Protein AF-A0A087UF02-F1 (afdb_monomer)

pLDDT: mean 88.12, std 15.0, range [33.94, 98.56]

Radius of gyration: 20.17 Å; Cα contacts (8 Å, |Δi|>4): 400; chains: 1; bounding box: 59×46×6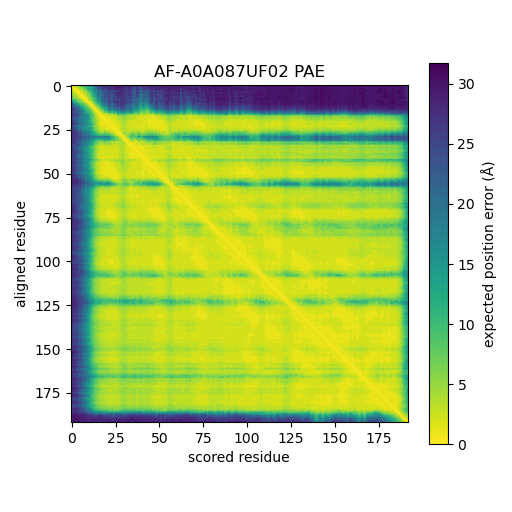8 Å

Mean predicted aligned error: 7.07 Å

Organism: Stegodyphus mimosarum (NCBI:txid407821)

Nearest PDB structures (foldseek):
  6brq-assembly2_D  TM=5.872E-01  e=3.832E-02  Oryza sativa Japonica Group
  6brq-assembly1_B  TM=5.860E-01  e=6.091E-02  Oryza sativa Japonica Group
  4z8g-assembly1_A  TM=4.517E-01  e=4.183E+00  Homo sapiens
  2p2q-assembly1_A  TM=4.068E-01  e=2.483E+00  Salmonella enterica subsp. enterica serovar Typhimurium
  5jrh-assembly1_A  TM=4.000E-01  e=2.788E+00  Salmonella enterica subsp. enterica serovar Typhimurium str. LT2

Solvent-accessible surface area (backbone atoms only — not comparable to full-atom values): 10109 Å² total; per-residue (Å²): 137,79,89,81,84,82,84,74,92,76,74,84,75,78,68,78,41,38,44,84,36,37,71,46,76,47,74,40,85,51,91,85,64,38,55,66,57,52,43,59,50,38,63,41,12,44,49,18,29,32,42,34,46,35,37,69,44,88,49,51,53,70,56,63,57,67,48,47,40,76,52,26,26,34,44,33,43,26,45,25,53,45,25,65,37,81,61,29,24,58,45,32,42,73,39,20,81,42,27,29,34,40,33,42,29,47,27,45,51,81,32,49,49,48,25,57,47,14,41,56,51,89,98,54,75,24,59,32,28,34,39,34,42,23,44,16,68,48,44,60,68,54,53,44,51,49,66,76,56,21,85,55,45,36,34,42,30,28,34,68,24,71,59,44,59,82,94,61,43,40,76,32,64,39,59,69,42,48,50,52,51,45,50,52,54,54,63,67,61,72,81,120

Foldseek 3Di:
DDDDDDDDPPDPPLDVACQCDQEDADECPDQPDELVNVCSRQVNPLNHQYDHYHDEYPYELVSLLNGNPQQHAYEHYELYANQQDPCLLVNLLSNLAHYAEYEHANYDHDNPLSNLCSNVPPPDAGNHAEYEHAQEQHALVSLLCCLVRHPNHFKYAQANHPRDDPVLHGIAGGNVSSVVSNVVSVVVVPPD

InterPro domains:
  IPR032675 Leucine-rich repeat domain superfamily [G3DSA:3.80.10.10] (11-190)

Secondary structure (DSSP, 8-state):
------------------TT--EEEEEE-STT--HHHHHHHHTT-TT--EEEEEES----HHHHHT---TT--EEEEES--GGGSTTHHHHHHHTTTT--EEE-TT--SSTHHHHHHTTS-TT------EEE-TTS---HHHHHHHHHH-TT--EEE-TT-TTS-GGG-SEEEHHHHHHHHHHHHHHTTS--

Sequence (192 aa):
MGPRVKIQVKKTISLPGFPELEVFSFRIEMEEFGDEQLRKILFNSTKLQYLELTGRSNLNVKTLIQLPANLLENFILTKSNICASQHVYELFTKWHHSLKFVDVSGMKGEFINEAILGLLPPGSKSPVRGINLSGTQVTALTVKKLIELCDDLQMLRLDSCRKLQRGLKQAFIGKSELQYLLKKISDDCVDY

Structure (mmCIF, N/CA/C/O backbone):
data_AF-A0A087UF02-F1
#
_entry.id   AF-A0A087UF02-F1
#
loop_
_atom_site.group_PDB
_atom_site.id
_atom_site.type_symbol
_atom_site.label_atom_id
_atom_site.label_alt_id
_atom_site.label_comp_id
_atom_site.label_asym_id
_atom_site.label_e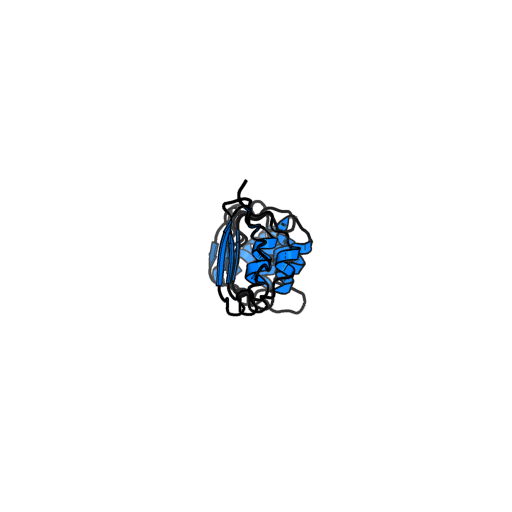ntity_id
_atom_site.label_seq_id
_atom_site.pdbx_PDB_ins_code
_atom_site.Cartn_x
_atom_site.Cartn_y
_atom_site.Cartn_z
_atom_site.occupancy
_atom_site.B_iso_or_equiv
_atom_site.auth_seq_id
_atom_site.auth_comp_id
_atom_site.auth_asym_id
_atom_site.auth_atom_id
_atom_site.pdbx_PDB_model_num
ATOM 1 N N . MET A 1 1 ? 41.689 -31.038 -39.268 1.00 44.03 1 MET A N 1
ATOM 2 C CA . MET A 1 1 ? 41.001 -29.929 -38.568 1.00 44.03 1 MET A CA 1
ATOM 3 C C . MET A 1 1 ? 39.734 -29.603 -39.345 1.00 44.03 1 MET A C 1
ATOM 5 O O . MET A 1 1 ? 39.846 -29.124 -40.462 1.00 44.03 1 MET A O 1
ATOM 9 N N . GLY A 1 2 ? 38.556 -29.960 -38.825 1.00 46.34 2 GLY A N 1
ATOM 10 C CA . GLY A 1 2 ? 37.276 -29.690 -39.497 1.00 46.34 2 GLY A CA 1
ATOM 11 C C . GLY A 1 2 ? 36.808 -28.240 -39.299 1.00 46.34 2 GLY A C 1
ATOM 12 O O . GLY A 1 2 ? 37.226 -27.603 -38.325 1.00 46.34 2 GLY A O 1
ATOM 13 N N . PRO A 1 3 ? 35.962 -27.697 -40.193 1.00 44.69 3 PRO A N 1
ATOM 14 C CA . PRO A 1 3 ? 35.486 -26.324 -40.083 1.00 44.69 3 PRO A CA 1
ATOM 15 C C . PRO A 1 3 ? 34.600 -26.156 -38.841 1.00 44.69 3 PRO A C 1
ATOM 17 O O . PRO A 1 3 ? 33.647 -26.901 -38.623 1.00 44.69 3 PRO A O 1
ATOM 20 N N . ARG A 1 4 ? 34.918 -25.155 -38.013 1.00 42.97 4 ARG A N 1
ATOM 21 C CA . ARG A 1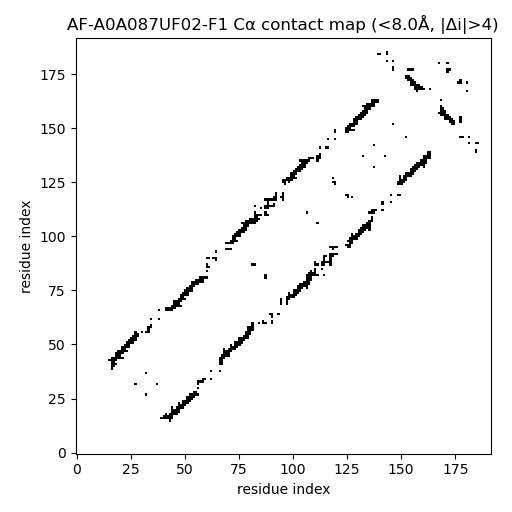 4 ? 34.081 -24.738 -36.882 1.00 42.97 4 ARG A CA 1
ATOM 22 C C . ARG A 1 4 ? 33.021 -23.762 -37.383 1.00 42.97 4 ARG A C 1
ATOM 24 O O . ARG A 1 4 ? 33.342 -22.626 -37.723 1.00 42.97 4 ARG A O 1
ATOM 31 N N . VAL A 1 5 ? 31.761 -24.188 -37.384 1.00 46.56 5 VAL A N 1
ATOM 32 C CA . VAL A 1 5 ? 30.618 -23.295 -37.608 1.00 46.56 5 VAL A CA 1
ATOM 33 C C . VAL A 1 5 ? 30.380 -22.498 -36.326 1.00 46.56 5 VAL A C 1
ATOM 35 O O . VAL A 1 5 ? 29.993 -23.050 -35.299 1.00 46.56 5 VAL A O 1
ATOM 38 N N . LYS A 1 6 ? 30.637 -21.188 -36.368 1.00 47.19 6 LYS A N 1
ATOM 39 C CA . LYS A 1 6 ? 30.220 -20.264 -35.308 1.00 47.19 6 LYS A CA 1
ATOM 40 C C . LYS A 1 6 ? 28.764 -19.881 -35.552 1.00 47.19 6 LYS A C 1
ATOM 42 O O . LYS A 1 6 ? 28.481 -19.040 -36.400 1.00 47.19 6 LYS A O 1
ATOM 47 N N . ILE A 1 7 ? 27.849 -20.490 -34.805 1.00 52.50 7 ILE A N 1
ATOM 48 C CA . ILE A 1 7 ? 26.461 -20.031 -34.747 1.00 52.50 7 ILE A CA 1
ATOM 49 C C . ILE A 1 7 ? 26.440 -18.795 -33.849 1.00 52.50 7 ILE A C 1
ATOM 51 O O . ILE A 1 7 ? 26.622 -18.885 -32.637 1.00 52.50 7 ILE A O 1
ATOM 55 N N . GLN A 1 8 ? 26.267 -17.625 -34.455 1.00 49.53 8 GLN A N 1
ATOM 56 C CA . GLN A 1 8 ? 26.040 -16.382 -33.732 1.00 49.53 8 GLN A CA 1
ATOM 57 C C . GLN A 1 8 ? 24.525 -16.200 -33.615 1.00 49.53 8 GLN A C 1
ATOM 59 O O . GLN A 1 8 ? 23.862 -15.899 -34.607 1.00 49.53 8 GLN A O 1
ATOM 64 N N . VAL A 1 9 ? 23.967 -16.412 -32.421 1.00 53.91 9 VAL A N 1
ATOM 65 C CA . VAL A 1 9 ? 22.555 -16.111 -32.147 1.00 53.91 9 VAL A CA 1
ATOM 66 C C . VAL A 1 9 ? 22.386 -14.592 -32.231 1.00 53.91 9 VAL A C 1
ATOM 68 O O . VAL A 1 9 ? 22.703 -13.860 -31.297 1.00 53.91 9 VAL A O 1
ATOM 71 N N . LYS A 1 10 ? 21.957 -14.097 -33.395 1.00 48.84 10 LYS A N 1
ATOM 72 C CA . LYS A 1 10 ? 21.537 -12.706 -33.587 1.00 48.84 10 LYS A CA 1
ATOM 73 C C . LYS A 1 10 ? 20.028 -12.611 -33.362 1.00 48.84 10 LYS A C 1
ATOM 75 O O . LYS A 1 10 ? 19.284 -13.427 -33.892 1.00 48.84 10 LYS A O 1
ATOM 80 N N . LYS A 1 11 ? 19.632 -11.551 -32.646 1.00 45.19 11 LYS A N 1
ATOM 81 C CA . LYS A 1 11 ? 18.293 -11.174 -32.152 1.00 45.19 11 LYS A CA 1
ATOM 82 C C . LYS A 1 11 ? 17.834 -11.901 -30.887 1.00 45.19 11 LYS A C 1
ATOM 84 O O . LYS A 1 11 ? 17.167 -12.928 -30.935 1.00 45.19 11 LYS A O 1
ATOM 89 N N . THR A 1 12 ? 18.038 -11.232 -29.752 1.00 49.59 12 THR A N 1
ATOM 90 C CA . THR A 1 12 ? 17.021 -11.205 -28.698 1.00 49.59 12 THR A CA 1
ATOM 91 C C . THR A 1 12 ? 15.738 -10.711 -29.358 1.00 49.59 12 THR A C 1
ATOM 93 O O . THR A 1 12 ? 15.626 -9.537 -29.709 1.00 49.59 12 THR A O 1
ATOM 96 N N . ILE A 1 13 ? 14.809 -11.619 -29.636 1.00 48.38 13 ILE A N 1
ATOM 97 C CA . ILE A 1 13 ? 13.448 -11.250 -30.007 1.00 48.38 13 ILE A CA 1
ATOM 98 C C . ILE A 1 13 ? 12.937 -10.450 -28.810 1.00 48.38 13 ILE A C 1
ATOM 100 O O . ILE A 1 13 ? 12.777 -11.006 -27.725 1.00 48.38 13 ILE A O 1
ATOM 104 N N . SER A 1 14 ? 12.770 -9.135 -28.969 1.00 55.38 14 SER A N 1
ATOM 105 C CA . SER A 1 14 ? 12.015 -8.346 -28.005 1.00 55.38 14 SER A CA 1
ATOM 106 C C . SER A 1 14 ? 10.584 -8.863 -28.080 1.00 55.38 14 SER A C 1
ATOM 108 O O . SER A 1 14 ? 9.809 -8.461 -28.949 1.00 55.38 14 SER A O 1
ATOM 110 N N . LEU A 1 15 ? 10.262 -9.843 -27.238 1.00 61.19 15 LEU A N 1
ATOM 111 C CA . LEU A 1 15 ? 8.882 -10.236 -27.029 1.00 61.19 15 LEU A CA 1
ATOM 112 C C . LEU A 1 15 ? 8.122 -8.956 -26.644 1.00 61.19 15 LEU A C 1
ATOM 114 O O . LEU A 1 15 ? 8.653 -8.170 -25.855 1.00 61.19 15 LEU A O 1
ATOM 118 N N . PRO A 1 16 ? 6.926 -8.703 -27.195 1.00 67.38 16 PRO A N 1
ATOM 119 C CA . PRO A 1 16 ? 6.170 -7.464 -26.979 1.00 67.38 16 PRO A CA 1
ATOM 120 C C . PRO A 1 16 ? 5.668 -7.276 -25.530 1.00 67.38 16 PRO A C 1
ATOM 122 O O . PRO A 1 16 ? 4.782 -6.459 -25.289 1.00 67.38 16 PRO A O 1
ATOM 125 N N . GLY A 1 17 ? 6.219 -8.013 -24.560 1.00 77.31 17 GLY A N 1
ATOM 126 C CA . GLY A 1 17 ? 5.668 -8.185 -23.222 1.00 77.31 17 GLY A CA 1
ATOM 127 C C . GLY A 1 17 ? 4.332 -8.929 -23.257 1.00 77.31 17 GLY A C 1
ATOM 128 O O . GLY A 1 17 ? 3.992 -9.583 -24.246 1.00 77.31 17 GLY A O 1
ATOM 129 N N . PHE A 1 18 ? 3.566 -8.798 -22.176 1.00 89.69 18 PHE A N 1
ATOM 130 C CA . PHE A 1 18 ? 2.212 -9.341 -22.062 1.00 89.69 18 PHE A CA 1
ATOM 131 C C . PHE A 1 18 ? 1.202 -8.188 -21.912 1.00 89.69 18 PHE A C 1
ATOM 133 O O . PHE A 1 18 ? 0.884 -7.806 -20.783 1.00 89.69 18 PHE A O 1
ATOM 140 N N . PRO A 1 19 ? 0.723 -7.580 -23.018 1.00 91.69 19 PRO A N 1
ATOM 141 C CA . PRO A 1 19 ? -0.147 -6.401 -22.957 1.00 91.69 19 PRO A CA 1
ATOM 142 C C . PRO A 1 19 ? -1.531 -6.680 -22.366 1.00 91.69 19 PRO A C 1
ATOM 144 O O . PRO A 1 19 ? -2.099 -5.839 -21.674 1.00 91.69 19 PRO A O 1
ATOM 147 N N . GLU A 1 20 ? -2.026 -7.896 -22.576 1.00 94.44 20 GLU A N 1
ATOM 148 C CA . GLU A 1 20 ? -3.318 -8.374 -22.079 1.00 94.44 20 GLU A CA 1
ATOM 149 C C . GLU A 1 20 ? -3.232 -8.977 -20.666 1.00 94.44 20 GLU A C 1
ATOM 151 O O . GLU A 1 20 ? -4.186 -9.580 -20.187 1.00 94.44 20 GLU A O 1
ATOM 156 N N . LEU A 1 21 ? -2.078 -8.871 -19.997 1.00 96.44 21 LEU A N 1
ATOM 157 C CA . LEU A 1 21 ? -1.883 -9.456 -18.674 1.00 96.44 21 LEU A CA 1
ATOM 158 C C . LEU A 1 21 ? -2.670 -8.681 -17.617 1.00 96.44 21 LEU A C 1
ATOM 160 O O . LEU A 1 21 ? -2.354 -7.528 -17.333 1.00 96.44 21 LEU A O 1
ATOM 164 N N . GLU A 1 22 ? -3.643 -9.343 -16.999 1.00 97.81 22 GLU A N 1
ATOM 165 C CA . GLU A 1 22 ? -4.451 -8.776 -15.913 1.00 97.81 22 GLU A CA 1
ATOM 166 C C . GLU A 1 22 ? -3.926 -9.156 -14.525 1.00 97.81 22 GLU A C 1
ATOM 168 O O . GLU A 1 22 ? -4.063 -8.388 -13.573 1.00 97.81 22 GLU A O 1
ATOM 173 N N . VAL A 1 23 ? -3.279 -10.318 -14.411 1.00 97.81 23 VAL A N 1
ATOM 174 C CA . VAL A 1 23 ? -2.805 -10.871 -13.141 1.00 97.81 23 VAL A CA 1
ATOM 175 C C . VAL A 1 23 ? -1.346 -11.276 -13.266 1.00 97.81 23 VAL A C 1
ATOM 177 O O . VAL A 1 23 ? -0.990 -12.113 -14.092 1.00 97.81 23 VAL A O 1
ATOM 180 N N . PHE A 1 24 ? -0.505 -10.718 -12.403 1.00 96.38 24 PHE A N 1
ATOM 181 C CA . PHE A 1 24 ? 0.865 -11.165 -12.204 1.00 96.38 24 PHE A CA 1
ATOM 182 C C . PHE A 1 24 ? 1.077 -11.483 -10.729 1.00 96.38 24 PHE A C 1
ATOM 184 O O . PHE A 1 24 ? 1.001 -10.594 -9.885 1.00 96.38 24 PHE A O 1
ATOM 191 N N . SER A 1 25 ? 1.353 -12.747 -10.422 1.00 94.56 25 SER A N 1
ATOM 192 C CA . SER A 1 25 ? 1.743 -13.188 -9.085 1.00 94.56 25 SER A CA 1
ATOM 193 C C . SER A 1 25 ? 3.052 -13.948 -9.177 1.00 94.56 25 SER A C 1
ATOM 195 O O . SER A 1 25 ? 3.201 -14.859 -9.996 1.00 94.56 25 SER A O 1
ATOM 197 N N . PHE A 1 26 ? 4.018 -13.547 -8.359 1.00 91.31 26 PHE A N 1
ATOM 198 C CA . PHE A 1 26 ? 5.322 -14.177 -8.327 1.00 91.31 26 PHE A CA 1
ATOM 199 C C . PHE A 1 26 ? 5.891 -14.204 -6.910 1.00 91.31 26 PHE A C 1
ATOM 201 O O . PHE A 1 26 ? 5.941 -13.197 -6.197 1.00 91.31 26 PHE A O 1
ATOM 208 N N . ARG A 1 27 ? 6.362 -15.384 -6.505 1.00 88.62 27 ARG A N 1
ATOM 209 C CA . ARG A 1 27 ? 7.095 -15.579 -5.258 1.00 88.62 27 ARG A CA 1
ATOM 210 C C . ARG A 1 27 ? 8.591 -15.555 -5.553 1.00 88.62 27 ARG A C 1
ATOM 212 O O . ARG A 1 27 ? 9.117 -16.410 -6.255 1.00 88.62 27 ARG A O 1
ATOM 219 N N . ILE A 1 28 ? 9.270 -14.561 -5.004 1.00 81.56 28 ILE A N 1
ATOM 220 C CA . ILE A 1 28 ? 10.701 -14.321 -5.150 1.00 81.56 28 ILE A CA 1
ATOM 221 C C . ILE A 1 28 ? 11.422 -15.164 -4.096 1.00 81.56 28 ILE A C 1
ATOM 223 O O . ILE A 1 28 ? 11.591 -14.754 -2.944 1.00 81.56 28 ILE A O 1
ATOM 227 N N . GLU A 1 29 ? 11.783 -16.382 -4.495 1.00 72.75 29 GLU A N 1
ATOM 228 C CA . GLU A 1 29 ? 12.547 -17.333 -3.673 1.00 72.75 29 GLU A CA 1
ATOM 229 C C . GLU A 1 29 ? 14.047 -17.325 -3.998 1.00 72.75 29 GLU A C 1
ATOM 231 O O . GLU A 1 29 ? 14.855 -17.696 -3.150 1.00 72.75 29 GLU A O 1
ATOM 236 N N . MET A 1 30 ? 14.421 -16.869 -5.199 1.00 64.69 30 MET A N 1
ATOM 237 C CA . MET A 1 30 ? 15.800 -16.847 -5.696 1.00 64.69 30 MET A CA 1
ATOM 238 C C . MET A 1 30 ? 16.287 -15.412 -5.924 1.00 64.69 30 MET A C 1
ATOM 240 O O . MET A 1 30 ? 15.514 -14.555 -6.354 1.00 64.69 30 MET A O 1
ATOM 244 N N . GLU A 1 31 ? 17.581 -15.163 -5.701 1.00 65.94 31 GLU A N 1
ATOM 245 C CA . GLU A 1 31 ? 18.212 -13.843 -5.892 1.00 65.94 31 GLU A CA 1
ATOM 246 C C . GLU A 1 31 ? 18.207 -13.361 -7.356 1.00 65.94 31 GLU A C 1
ATOM 248 O O . GLU A 1 31 ? 18.386 -12.175 -7.618 1.00 65.94 31 GLU A O 1
ATOM 253 N N . GLU A 1 32 ? 17.971 -14.261 -8.315 1.00 70.94 32 GLU A N 1
ATOM 254 C CA . GLU A 1 32 ? 18.052 -13.976 -9.754 1.00 70.94 32 GLU A CA 1
ATOM 255 C C . GLU A 1 32 ? 16.847 -13.205 -10.317 1.00 70.94 32 GLU A C 1
ATOM 257 O O . GLU A 1 32 ? 16.934 -12.642 -11.412 1.00 70.94 32 GLU A O 1
ATOM 262 N N . PHE A 1 33 ? 15.715 -13.164 -9.603 1.00 82.19 33 PHE A N 1
ATOM 263 C CA . PHE A 1 33 ? 14.566 -12.366 -10.030 1.00 82.19 33 PHE A CA 1
ATOM 264 C C . PHE A 1 33 ? 14.667 -10.944 -9.475 1.00 82.19 33 PHE A C 1
ATOM 266 O O . PHE A 1 33 ? 14.474 -10.707 -8.280 1.00 82.19 33 PHE A O 1
ATOM 273 N N . GLY A 1 34 ? 14.926 -9.984 -10.361 1.00 85.81 34 GLY A N 1
ATOM 274 C CA . GLY A 1 34 ? 15.069 -8.578 -10.007 1.00 85.81 34 GLY A CA 1
ATOM 275 C C . GLY A 1 34 ? 14.366 -7.631 -10.972 1.00 85.81 34 GLY A C 1
ATOM 276 O O . GLY A 1 34 ? 13.468 -7.993 -11.737 1.00 85.81 34 GLY A O 1
ATOM 277 N N . ASP A 1 35 ? 14.790 -6.372 -10.925 1.00 89.50 35 ASP A N 1
ATOM 278 C CA . ASP A 1 35 ? 14.171 -5.274 -11.664 1.00 89.50 35 ASP A CA 1
ATOM 279 C C . ASP A 1 35 ? 14.161 -5.480 -13.184 1.00 89.50 35 ASP A C 1
ATOM 281 O O . ASP A 1 35 ? 13.238 -5.042 -13.870 1.00 89.50 35 ASP A O 1
ATOM 285 N N . GLU A 1 36 ? 15.191 -6.125 -13.735 1.00 89.31 36 GLU A N 1
ATOM 286 C CA . GLU A 1 36 ? 15.293 -6.366 -15.174 1.00 89.31 36 GLU A CA 1
ATOM 287 C C . GLU A 1 36 ? 14.246 -7.374 -15.659 1.00 89.31 36 GLU A C 1
ATOM 289 O O . GLU A 1 36 ? 13.565 -7.118 -16.653 1.00 89.31 36 GLU A O 1
ATOM 294 N N . GLN A 1 37 ? 14.090 -8.494 -14.950 1.00 89.12 37 GLN A N 1
ATOM 295 C CA . GLN A 1 37 ? 13.106 -9.527 -15.270 1.00 89.12 37 GLN A CA 1
ATOM 296 C C . GLN A 1 37 ? 11.696 -8.958 -15.138 1.00 89.12 37 GLN A C 1
ATOM 298 O O . GLN A 1 37 ? 10.885 -9.107 -16.053 1.00 89.12 37 GLN A O 1
ATOM 303 N N . LEU A 1 38 ? 11.437 -8.227 -14.050 1.00 90.88 38 LEU A N 1
ATOM 304 C CA . LEU A 1 38 ? 10.148 -7.588 -13.823 1.00 90.88 38 LEU A CA 1
ATOM 305 C C . LEU A 1 38 ? 9.803 -6.597 -14.943 1.00 90.88 38 LEU A C 1
ATOM 307 O O . LEU A 1 38 ? 8.703 -6.660 -15.490 1.00 90.88 38 LEU A O 1
ATOM 311 N N . ARG A 1 39 ? 10.752 -5.734 -15.345 1.00 90.69 39 ARG A N 1
ATOM 312 C CA . ARG A 1 39 ? 10.556 -4.822 -16.485 1.00 90.69 39 ARG A CA 1
ATOM 313 C C . ARG A 1 39 ? 10.257 -5.585 -17.763 1.00 90.69 39 ARG A C 1
ATOM 315 O O . ARG A 1 39 ? 9.281 -5.264 -18.418 1.00 90.69 39 ARG A O 1
ATOM 322 N N . LYS A 1 40 ? 11.054 -6.595 -18.120 1.00 89.25 40 LYS A N 1
ATOM 323 C CA . LYS A 1 40 ? 10.861 -7.346 -19.374 1.00 89.25 40 LYS A CA 1
ATOM 324 C C . LYS A 1 40 ? 9.481 -7.994 -19.466 1.00 89.25 40 LYS A C 1
ATOM 326 O O . LYS A 1 40 ? 8.897 -8.008 -20.544 1.00 89.25 40 LYS A O 1
ATOM 331 N N . ILE A 1 41 ? 8.972 -8.517 -18.353 1.00 90.69 41 ILE A N 1
ATOM 332 C CA . ILE A 1 41 ? 7.664 -9.175 -18.313 1.00 90.69 41 ILE A CA 1
ATOM 333 C C . ILE A 1 41 ? 6.535 -8.135 -18.377 1.00 90.69 41 ILE A C 1
ATOM 335 O O . ILE A 1 41 ? 5.614 -8.284 -19.179 1.00 90.69 41 ILE A O 1
ATOM 339 N N . LEU A 1 42 ? 6.624 -7.070 -17.573 1.00 92.94 42 LEU A N 1
ATOM 340 C CA . LEU A 1 42 ? 5.514 -6.137 -17.344 1.00 92.94 42 LEU A CA 1
ATOM 341 C C . LEU A 1 42 ? 5.565 -4.845 -18.181 1.00 92.94 42 LEU A C 1
ATOM 343 O O . LEU A 1 42 ? 4.664 -4.018 -18.056 1.00 92.94 42 LEU A O 1
ATOM 347 N N . PHE A 1 43 ? 6.576 -4.653 -19.040 1.00 89.31 43 PHE A N 1
ATOM 348 C CA . PHE A 1 43 ? 6.825 -3.404 -19.787 1.00 89.31 43 PHE A CA 1
ATOM 349 C C . PHE A 1 43 ? 5.617 -2.873 -20.576 1.00 89.31 43 PHE A C 1
ATOM 351 O O . PHE A 1 43 ? 5.496 -1.664 -20.732 1.00 89.31 43 PHE A O 1
ATOM 358 N N . ASN A 1 44 ? 4.717 -3.750 -21.035 1.00 90.62 44 ASN A N 1
ATOM 359 C CA . ASN A 1 44 ? 3.520 -3.379 -21.799 1.00 90.62 44 ASN A CA 1
ATOM 360 C C . ASN A 1 44 ? 2.198 -3.786 -21.130 1.00 90.62 44 ASN A C 1
ATOM 362 O O . ASN A 1 44 ? 1.153 -3.647 -21.755 1.00 90.62 44 ASN A O 1
ATOM 366 N N . SER A 1 45 ? 2.209 -4.275 -19.885 1.00 94.56 45 SER A N 1
ATOM 367 C CA . SER A 1 45 ? 1.020 -4.809 -19.198 1.00 94.56 45 SER A CA 1
ATOM 368 C C . SER A 1 45 ? 0.085 -3.702 -18.692 1.00 94.56 45 SER A C 1
ATOM 370 O O . SER A 1 45 ? -0.046 -3.466 -17.493 1.00 94.56 45 SER A O 1
ATOM 372 N N . THR A 1 46 ? -0.556 -2.989 -19.6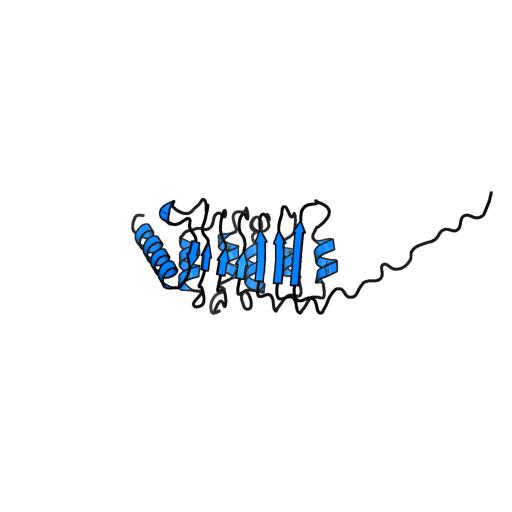17 1.00 94.81 46 THR A N 1
ATOM 373 C CA . THR A 1 46 ? -1.471 -1.872 -19.330 1.00 94.81 46 THR A CA 1
ATOM 374 C C . THR A 1 46 ? -2.791 -2.322 -18.705 1.00 94.81 46 THR A C 1
ATOM 376 O O . THR A 1 46 ? -3.438 -1.528 -18.023 1.00 94.81 46 THR A O 1
ATOM 379 N N . LYS A 1 47 ? -3.176 -3.591 -18.899 1.00 96.69 47 LYS A N 1
ATOM 380 C CA . LYS A 1 47 ? -4.393 -4.197 -18.333 1.00 96.69 47 LYS A CA 1
ATOM 381 C C . LYS A 1 47 ? -4.207 -4.812 -16.943 1.00 96.69 47 LYS A C 1
ATOM 383 O O . LYS A 1 47 ? -5.147 -5.402 -16.418 1.00 96.69 47 LYS A O 1
ATOM 388 N N . LEU A 1 48 ? -3.025 -4.670 -16.340 1.00 97.94 48 LEU A N 1
ATOM 389 C CA . LEU A 1 48 ? -2.705 -5.297 -15.061 1.00 97.94 48 LEU A CA 1
ATOM 390 C C . LEU A 1 48 ? -3.590 -4.742 -13.934 1.00 97.94 48 LEU A C 1
ATOM 392 O O . LEU A 1 48 ? -3.537 -3.553 -13.621 1.00 97.94 48 LEU A O 1
ATOM 396 N N . GLN A 1 49 ? -4.366 -5.629 -13.317 1.00 98.31 49 GLN A N 1
ATOM 397 C CA . GLN A 1 49 ? -5.297 -5.361 -12.216 1.00 98.31 49 GLN A CA 1
ATOM 398 C C . GLN A 1 49 ? -4.833 -5.989 -10.897 1.00 98.31 49 GLN A C 1
ATOM 400 O O . GLN A 1 49 ? -5.219 -5.531 -9.821 1.00 98.31 49 GLN A O 1
ATOM 405 N N . TYR A 1 50 ? -3.982 -7.014 -10.959 1.00 98.56 50 TYR A N 1
ATOM 406 C CA . TYR A 1 50 ? -3.445 -7.706 -9.794 1.00 98.56 50 TYR A CA 1
ATOM 407 C C . TYR A 1 50 ? -1.931 -7.874 -9.918 1.00 98.56 50 TYR A C 1
ATOM 409 O O . TYR A 1 50 ? -1.445 -8.489 -10.868 1.00 98.56 50 TYR A O 1
ATOM 417 N N . LEU A 1 51 ? -1.194 -7.349 -8.940 1.00 97.31 51 LEU A N 1
ATOM 418 C CA . LEU A 1 51 ? 0.254 -7.477 -8.834 1.00 97.31 51 LEU A CA 1
ATOM 419 C C . LEU A 1 51 ? 0.614 -8.011 -7.453 1.00 97.31 51 LEU A C 1
ATOM 421 O O . LEU A 1 51 ? 0.480 -7.309 -6.452 1.00 97.31 51 LEU A O 1
ATOM 425 N N . GLU A 1 52 ? 1.125 -9.233 -7.421 1.00 95.38 52 GLU A N 1
ATOM 426 C CA . GLU A 1 52 ? 1.656 -9.865 -6.226 1.00 95.38 52 GLU A CA 1
ATOM 427 C C . GLU A 1 52 ? 3.134 -10.196 -6.404 1.00 95.38 52 GLU A C 1
ATOM 429 O O . GLU A 1 52 ? 3.534 -10.938 -7.299 1.00 95.38 52 GLU A O 1
ATOM 434 N N . LEU A 1 53 ? 3.949 -9.649 -5.509 1.00 92.19 53 LEU A N 1
ATOM 435 C CA . LEU A 1 53 ? 5.374 -9.914 -5.405 1.00 92.19 53 LEU A CA 1
ATOM 436 C C . LEU A 1 53 ? 5.660 -10.256 -3.943 1.00 92.19 53 LEU A C 1
ATOM 438 O O . LEU A 1 53 ? 5.657 -9.387 -3.073 1.00 92.19 53 LEU A O 1
ATOM 442 N N . THR A 1 54 ? 5.874 -11.535 -3.646 1.00 87.81 54 THR A N 1
ATOM 443 C CA . THR A 1 54 ? 6.116 -11.988 -2.266 1.00 87.81 54 THR A CA 1
ATOM 444 C C . THR A 1 54 ? 7.526 -12.523 -2.108 1.00 87.81 54 THR A C 1
ATOM 446 O O . THR A 1 54 ? 8.044 -13.174 -3.005 1.00 87.81 54 THR A O 1
ATOM 449 N N . GLY A 1 55 ? 8.159 -12.285 -0.960 1.00 82.25 55 GLY A N 1
ATOM 450 C CA . GLY A 1 55 ? 9.486 -12.832 -0.661 1.00 82.25 55 GLY A CA 1
ATOM 451 C C . GLY A 1 55 ? 10.565 -11.766 -0.512 1.00 82.25 55 GLY A C 1
ATOM 452 O O . GLY A 1 55 ? 10.283 -10.570 -0.432 1.00 82.25 55 GLY A O 1
ATOM 453 N N . ARG A 1 56 ? 11.822 -12.207 -0.398 1.00 71.94 56 ARG A N 1
ATOM 454 C CA . ARG A 1 56 ? 12.960 -11.295 -0.224 1.00 71.94 56 ARG A CA 1
ATOM 455 C C . ARG A 1 56 ? 13.382 -10.778 -1.589 1.00 71.94 56 ARG A C 1
ATOM 457 O O . ARG A 1 56 ? 14.098 -11.451 -2.314 1.00 71.94 56 ARG A O 1
ATOM 464 N N . SER A 1 57 ? 12.931 -9.579 -1.922 1.00 71.06 57 SER A N 1
ATOM 465 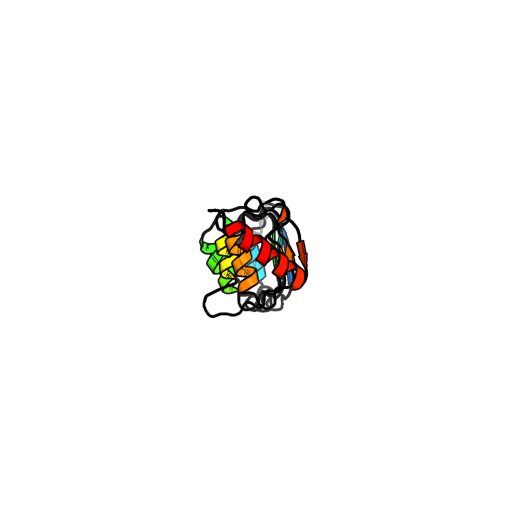C CA . SER A 1 57 ? 13.245 -8.940 -3.194 1.00 71.06 57 SER A CA 1
ATOM 466 C C . SER A 1 57 ? 14.111 -7.701 -2.989 1.00 71.06 57 SER A C 1
ATOM 468 O O . SER A 1 57 ? 13.742 -6.840 -2.186 1.00 71.06 57 SER A O 1
ATOM 470 N N . ASN A 1 58 ? 15.178 -7.551 -3.775 1.00 74.88 58 ASN A N 1
ATOM 471 C CA . ASN A 1 58 ? 15.956 -6.306 -3.882 1.00 74.88 58 ASN A CA 1
ATOM 472 C C . ASN A 1 58 ? 15.388 -5.356 -4.954 1.00 74.88 58 ASN A C 1
ATOM 474 O O . ASN A 1 58 ? 16.129 -4.595 -5.568 1.00 74.88 58 ASN A O 1
ATOM 478 N N . LEU A 1 59 ? 14.073 -5.411 -5.194 1.00 86.94 59 LEU A N 1
ATOM 479 C CA . LEU A 1 59 ? 13.412 -4.571 -6.189 1.00 86.94 59 LEU A CA 1
ATOM 480 C C . LEU A 1 59 ? 13.541 -3.092 -5.831 1.00 86.94 59 LEU A C 1
ATOM 482 O O . LEU A 1 59 ? 13.262 -2.669 -4.704 1.00 86.94 59 LEU A O 1
ATOM 486 N N . ASN A 1 60 ? 13.911 -2.298 -6.825 1.00 89.81 60 ASN A N 1
ATOM 487 C CA . ASN A 1 60 ? 13.972 -0.858 -6.715 1.00 89.81 60 ASN A CA 1
ATOM 488 C C . ASN A 1 60 ? 12.573 -0.252 -6.885 1.00 89.81 60 ASN A C 1
ATOM 490 O O . ASN A 1 60 ? 11.862 -0.530 -7.851 1.00 89.81 60 ASN A O 1
ATOM 494 N N . VAL A 1 61 ? 12.204 0.660 -5.984 1.00 92.75 61 VAL A N 1
ATOM 495 C CA . VAL A 1 61 ? 10.927 1.395 -6.030 1.00 92.75 61 VAL A CA 1
ATOM 496 C C . VAL A 1 61 ? 10.701 2.057 -7.389 1.00 92.75 61 VAL A C 1
ATOM 498 O O . VAL A 1 61 ? 9.600 2.005 -7.933 1.00 92.75 61 VAL A O 1
ATOM 501 N N . LYS A 1 62 ? 11.762 2.626 -7.975 1.00 92.88 62 LYS A N 1
ATOM 502 C CA . LYS A 1 62 ? 11.706 3.319 -9.268 1.00 92.88 62 LYS A CA 1
ATOM 503 C C . LYS A 1 62 ? 11.271 2.392 -10.399 1.00 92.88 62 LYS A C 1
ATOM 505 O O . LYS A 1 62 ? 10.576 2.830 -11.309 1.00 92.88 62 LYS A O 1
ATOM 510 N N . THR A 1 63 ? 11.625 1.111 -10.325 1.00 93.06 63 THR A N 1
ATOM 511 C CA . THR A 1 63 ? 11.186 0.114 -11.303 1.00 93.06 63 THR A CA 1
ATOM 512 C C . THR A 1 63 ? 9.680 -0.094 -11.250 1.00 93.06 63 THR A C 1
ATOM 514 O O . THR A 1 63 ? 9.039 -0.127 -12.297 1.00 93.06 63 THR A O 1
ATOM 517 N N . LEU A 1 64 ? 9.096 -0.184 -10.050 1.00 94.06 64 LEU A N 1
ATOM 518 C CA . LEU A 1 64 ? 7.645 -0.322 -9.899 1.00 94.06 64 LEU A CA 1
ATOM 519 C C . LEU A 1 64 ? 6.900 0.942 -10.356 1.00 94.06 64 LEU A C 1
ATOM 521 O O . LEU A 1 64 ? 5.868 0.851 -11.026 1.00 94.06 64 LEU A O 1
ATOM 525 N N . ILE A 1 65 ? 7.457 2.125 -10.076 1.00 94.94 65 ILE A N 1
ATOM 526 C CA . ILE A 1 65 ? 6.911 3.410 -10.544 1.00 94.94 65 ILE A CA 1
ATOM 527 C C . ILE A 1 65 ? 6.852 3.468 -12.079 1.00 94.94 65 ILE A C 1
ATOM 529 O O . ILE A 1 65 ? 5.920 4.050 -12.624 1.00 94.94 65 ILE A O 1
ATOM 533 N N . GLN A 1 66 ? 7.753 2.801 -12.798 1.00 93.88 66 GLN A N 1
ATOM 534 C CA . GLN A 1 66 ? 7.767 2.798 -14.268 1.00 93.88 66 GLN A CA 1
ATOM 535 C C . GLN A 1 66 ? 6.772 1.823 -14.922 1.00 93.88 66 GLN A C 1
ATOM 537 O O . GLN A 1 66 ? 6.584 1.883 -16.134 1.00 93.88 66 GLN A O 1
ATOM 542 N N . LEU A 1 67 ? 6.125 0.928 -14.166 1.00 94.56 67 LEU A N 1
ATOM 543 C CA . LEU A 1 67 ? 5.204 -0.062 -14.744 1.00 94.56 67 LEU A CA 1
ATOM 544 C C . LEU A 1 67 ? 3.944 0.593 -15.355 1.00 94.56 67 LEU A C 1
ATOM 546 O O . LEU A 1 67 ? 3.366 1.476 -14.730 1.00 94.56 67 LEU A O 1
ATOM 550 N N . PRO A 1 68 ? 3.416 0.139 -16.499 1.00 93.50 68 PRO A N 1
ATOM 551 C CA . PRO A 1 68 ? 2.247 0.754 -17.145 1.00 93.50 68 PRO A CA 1
ATOM 552 C C . PRO A 1 68 ? 0.881 0.388 -16.512 1.00 93.50 68 PRO A C 1
ATOM 554 O O . PRO A 1 68 ? -0.162 0.578 -17.133 1.00 93.50 68 PRO A O 1
ATOM 557 N N . ALA A 1 69 ? 0.864 -0.148 -15.288 1.00 94.50 69 ALA A N 1
ATOM 558 C CA . ALA A 1 69 ? -0.304 -0.741 -14.628 1.00 94.50 69 ALA A CA 1
ATOM 559 C C . ALA A 1 69 ? -1.291 0.298 -14.047 1.00 94.50 69 ALA A C 1
ATOM 561 O O . ALA A 1 69 ? -1.462 0.388 -12.83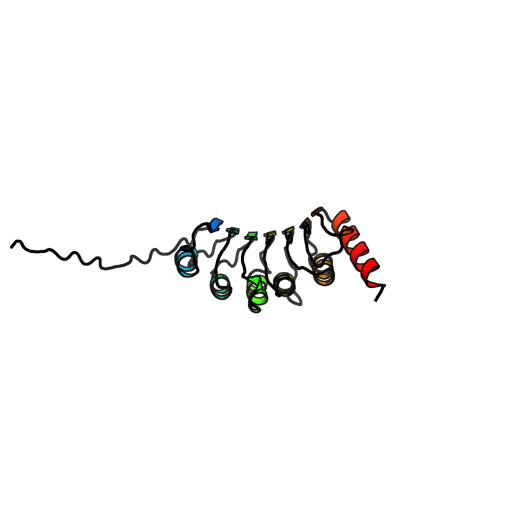6 1.00 94.50 69 ALA A O 1
ATOM 562 N N . ASN A 1 70 ? -1.925 1.122 -14.881 1.00 94.25 70 ASN A N 1
ATOM 563 C CA . ASN A 1 70 ? -2.835 2.186 -14.416 1.00 94.25 70 ASN A CA 1
ATOM 564 C C . ASN A 1 70 ? -4.197 1.681 -13.899 1.00 94.25 70 ASN A C 1
ATOM 566 O O . ASN A 1 70 ? -4.945 2.466 -13.318 1.00 94.25 70 ASN A O 1
ATOM 570 N N . LEU A 1 71 ? -4.514 0.400 -14.122 1.00 96.94 71 LEU A N 1
ATOM 571 C CA . LEU A 1 71 ? -5.757 -0.262 -13.706 1.00 96.94 71 LEU A CA 1
ATOM 572 C C . LEU A 1 71 ? -5.573 -1.143 -12.460 1.00 96.94 71 LEU A C 1
ATOM 574 O O . LEU A 1 71 ? -6.415 -1.990 -12.174 1.00 96.94 71 LEU A O 1
ATOM 578 N N . LEU A 1 72 ? -4.464 -0.983 -11.734 1.00 98.19 72 LEU A N 1
ATOM 579 C CA . LEU A 1 72 ? -4.105 -1.880 -10.645 1.00 98.19 72 LEU A CA 1
ATOM 580 C C . LEU A 1 72 ? -5.086 -1.757 -9.471 1.00 98.19 72 LEU A C 1
ATOM 582 O O . LEU A 1 72 ? -5.166 -0.709 -8.833 1.00 98.19 72 LEU A O 1
ATOM 586 N N . GLU A 1 73 ? -5.796 -2.839 -9.158 1.00 98.44 73 GLU A N 1
ATOM 587 C CA . GLU A 1 73 ? -6.773 -2.891 -8.066 1.00 98.44 73 GLU A CA 1
ATOM 588 C C . GLU A 1 73 ? -6.234 -3.612 -6.829 1.00 98.44 73 GLU A C 1
ATOM 590 O O . GLU A 1 73 ? -6.598 -3.280 -5.701 1.00 98.44 73 GLU A O 1
ATOM 595 N N . ASN A 1 74 ? -5.367 -4.604 -7.030 1.00 98.56 74 ASN A N 1
ATOM 596 C CA . ASN A 1 74 ? -4.797 -5.420 -5.968 1.00 98.56 74 ASN A CA 1
ATOM 597 C C . ASN A 1 74 ? -3.275 -5.325 -6.023 1.00 98.56 74 ASN A C 1
ATOM 599 O O . ASN A 1 74 ? -2.660 -5.711 -7.019 1.00 98.56 74 ASN A O 1
ATOM 603 N N . PHE A 1 75 ? -2.672 -4.841 -4.941 1.00 97.56 75 PHE A N 1
ATOM 604 C CA . PHE A 1 75 ? -1.226 -4.725 -4.823 1.00 97.56 75 PHE A CA 1
ATOM 605 C C . PHE A 1 75 ? -0.725 -5.420 -3.560 1.00 97.56 75 PHE A C 1
ATOM 607 O O . PHE A 1 75 ? -0.949 -4.961 -2.440 1.00 97.56 75 PHE A O 1
ATOM 614 N N . ILE A 1 76 ? -0.056 -6.552 -3.757 1.00 96.06 76 ILE A N 1
ATOM 615 C CA . ILE A 1 76 ? 0.471 -7.403 -2.698 1.00 96.06 76 ILE A CA 1
ATOM 616 C C . ILE A 1 76 ? 1.993 -7.373 -2.799 1.00 96.06 76 ILE A C 1
ATOM 618 O O . ILE A 1 76 ? 2.586 -7.869 -3.754 1.00 96.06 76 ILE A O 1
ATOM 622 N N . LEU A 1 77 ? 2.643 -6.796 -1.797 1.00 92.50 77 LEU A N 1
ATOM 623 C CA . LEU A 1 77 ? 4.091 -6.692 -1.709 1.00 92.50 77 LEU A CA 1
ATOM 624 C C . LEU A 1 77 ? 4.537 -7.046 -0.290 1.00 92.50 77 LEU A C 1
ATOM 626 O O . LEU A 1 77 ? 4.724 -6.184 0.567 1.00 92.50 77 LEU A O 1
ATOM 630 N N . THR A 1 78 ? 4.716 -8.339 -0.029 1.00 90.56 78 THR A N 1
ATOM 631 C CA . THR A 1 78 ? 5.007 -8.833 1.325 1.00 90.56 78 THR A CA 1
ATOM 632 C C . THR A 1 78 ? 6.481 -9.161 1.508 1.00 90.56 78 THR A C 1
ATOM 634 O O . THR A 1 78 ? 7.155 -9.641 0.595 1.00 90.56 78 THR A O 1
ATOM 637 N N . LYS A 1 79 ? 6.999 -8.921 2.722 1.00 83.75 79 LYS A N 1
ATOM 638 C CA . LYS A 1 79 ? 8.402 -9.202 3.112 1.00 83.75 79 LYS A CA 1
ATOM 639 C C . LYS A 1 79 ? 9.476 -8.507 2.247 1.00 83.75 79 LYS A C 1
ATOM 641 O O . LYS A 1 79 ? 10.641 -8.904 2.291 1.00 83.75 79 LYS A O 1
ATOM 646 N N . SER A 1 80 ? 9.106 -7.452 1.523 1.00 83.56 80 SER A N 1
ATOM 647 C CA . SER A 1 80 ? 10.015 -6.632 0.713 1.00 83.56 80 SER A CA 1
ATOM 648 C C . SER A 1 80 ? 10.601 -5.453 1.510 1.00 83.56 80 SER A C 1
ATOM 650 O O . SER A 1 80 ? 10.080 -5.062 2.560 1.00 83.56 80 SER A O 1
ATOM 652 N N . ASN A 1 81 ? 11.714 -4.899 1.017 1.00 85.62 81 ASN A N 1
ATOM 653 C CA . ASN A 1 81 ? 12.439 -3.773 1.618 1.00 85.62 81 ASN A CA 1
ATOM 654 C C . ASN A 1 81 ? 12.143 -2.423 0.930 1.00 85.62 81 ASN A C 1
ATOM 656 O O . ASN A 1 81 ? 12.876 -1.456 1.116 1.00 85.62 81 ASN A O 1
ATOM 660 N N . ILE A 1 82 ? 11.080 -2.338 0.119 1.00 85.94 82 ILE A N 1
ATOM 661 C CA . ILE A 1 82 ? 10.769 -1.131 -0.671 1.00 85.94 82 ILE A CA 1
ATOM 662 C C . ILE A 1 82 ? 10.550 0.120 0.194 1.00 85.94 82 ILE A C 1
ATOM 664 O O . ILE A 1 82 ? 10.876 1.229 -0.223 1.00 85.94 82 ILE A O 1
ATOM 668 N N . CYS A 1 83 ? 10.049 -0.066 1.421 1.00 88.50 83 CYS A N 1
ATOM 669 C CA . CYS A 1 83 ? 9.799 1.008 2.382 1.00 88.50 83 CYS A CA 1
ATOM 670 C C . CYS A 1 83 ? 11.091 1.554 3.024 1.00 88.50 83 CYS A C 1
ATOM 672 O O . CYS A 1 83 ? 11.020 2.387 3.924 1.00 88.50 83 CYS A O 1
ATOM 674 N N . ALA A 1 84 ? 12.273 1.093 2.601 1.00 88.44 84 ALA A N 1
ATOM 675 C CA . ALA A 1 84 ? 13.550 1.728 2.927 1.00 88.44 84 ALA A CA 1
ATOM 676 C C . ALA A 1 84 ? 13.834 2.976 2.066 1.00 88.44 84 ALA A C 1
ATOM 678 O O . ALA A 1 84 ? 14.775 3.709 2.345 1.00 88.44 84 ALA A O 1
ATOM 679 N N . SER A 1 85 ? 13.043 3.229 1.017 1.00 91.31 85 SER A N 1
ATOM 680 C CA . SER A 1 85 ? 13.196 4.397 0.144 1.00 91.31 85 SER A CA 1
ATOM 681 C C . SER A 1 85 ? 12.057 5.391 0.335 1.00 91.31 85 SER A C 1
ATOM 683 O O . SER A 1 85 ? 10.888 5.019 0.259 1.00 91.31 85 SER A O 1
ATOM 685 N N . GLN A 1 86 ? 12.399 6.675 0.433 1.00 90.12 86 GLN A N 1
ATOM 686 C CA . GLN A 1 86 ? 11.439 7.787 0.455 1.00 90.12 86 GLN A CA 1
ATOM 687 C C . GLN A 1 86 ? 10.525 7.858 -0.785 1.00 90.12 86 GLN A C 1
ATOM 689 O O . GLN A 1 86 ? 9.423 8.391 -0.712 1.00 90.12 86 GLN A O 1
ATOM 694 N N . HIS A 1 87 ? 10.933 7.266 -1.916 1.00 94.38 87 HIS A N 1
ATOM 695 C CA . HIS A 1 87 ? 10.132 7.263 -3.151 1.00 94.38 87 HIS A CA 1
ATOM 696 C C . HIS A 1 87 ? 8.914 6.329 -3.059 1.00 94.38 87 HIS A C 1
ATOM 698 O O . HIS A 1 87 ? 8.106 6.268 -3.982 1.00 94.38 87 HIS A O 1
ATOM 704 N N . VAL A 1 88 ? 8.765 5.565 -1.969 1.00 94.44 88 VAL A N 1
ATOM 705 C CA . VAL A 1 88 ? 7.599 4.694 -1.783 1.00 94.44 88 VAL A CA 1
ATOM 706 C C . VAL A 1 88 ? 6.292 5.491 -1.744 1.00 94.44 88 VAL A C 1
ATOM 708 O O . VAL A 1 88 ? 5.275 4.997 -2.215 1.00 94.44 88 VAL A O 1
ATOM 711 N N . TYR A 1 89 ? 6.317 6.746 -1.287 1.00 95.88 89 TYR A N 1
ATOM 712 C CA . TYR A 1 89 ? 5.157 7.635 -1.371 1.00 95.88 89 TYR A CA 1
ATOM 713 C C . TYR A 1 89 ? 4.673 7.803 -2.822 1.00 95.88 89 TYR A C 1
ATOM 715 O O . TYR A 1 89 ? 3.484 7.651 -3.102 1.00 95.88 89 TYR A O 1
ATOM 723 N N . GLU A 1 90 ? 5.591 8.052 -3.763 1.00 96.50 90 GLU A N 1
ATOM 724 C CA . GLU A 1 90 ? 5.278 8.216 -5.190 1.00 96.50 90 GLU A CA 1
ATOM 725 C C . GLU A 1 90 ? 4.700 6.932 -5.792 1.00 96.50 90 GLU A C 1
ATOM 727 O O . GLU A 1 90 ? 3.766 6.987 -6.589 1.00 96.50 90 GLU A O 1
ATOM 732 N N . LEU A 1 91 ? 5.217 5.770 -5.379 1.00 95.94 91 LEU A N 1
ATOM 733 C CA . LEU A 1 91 ? 4.712 4.473 -5.825 1.00 95.94 91 LEU A CA 1
ATOM 734 C C . LEU A 1 91 ? 3.239 4.272 -5.452 1.00 95.94 91 LEU A C 1
ATOM 736 O O . LEU A 1 91 ? 2.446 3.874 -6.301 1.00 95.94 91 LEU A O 1
ATOM 740 N N . PHE A 1 92 ? 2.873 4.540 -4.200 1.00 96.12 92 PHE A N 1
ATOM 741 C CA . PHE A 1 92 ? 1.492 4.375 -3.743 1.00 96.12 92 PHE A CA 1
ATOM 742 C C . PHE A 1 92 ? 0.583 5.478 -4.291 1.00 96.12 92 PHE A C 1
ATOM 744 O O . PHE A 1 92 ? -0.547 5.190 -4.680 1.00 96.12 92 PHE A O 1
ATOM 751 N N . THR A 1 93 ? 1.106 6.701 -4.431 1.00 96.44 93 THR A N 1
ATOM 752 C CA . THR A 1 93 ? 0.392 7.809 -5.080 1.00 96.44 93 THR A CA 1
ATOM 753 C C . THR A 1 93 ? 0.066 7.477 -6.527 1.00 96.44 93 THR A C 1
ATOM 755 O O . THR A 1 93 ? -1.040 7.730 -6.962 1.00 96.44 93 THR A O 1
ATOM 758 N N . LYS A 1 94 ? 0.967 6.851 -7.285 1.00 95.94 94 LYS A N 1
ATOM 759 C CA . LYS A 1 94 ? 0.726 6.508 -8.694 1.00 95.94 94 LYS A CA 1
ATOM 760 C C . LYS A 1 94 ? -0.537 5.668 -8.927 1.00 95.94 94 LYS A C 1
ATOM 762 O O . LYS A 1 94 ? -1.175 5.816 -9.964 1.00 95.94 94 LYS A O 1
ATOM 767 N N . TRP A 1 95 ? -0.862 4.762 -8.008 1.00 96.50 95 TRP A N 1
ATOM 768 C CA . TRP A 1 95 ? -1.985 3.826 -8.146 1.00 96.50 95 TRP A CA 1
ATOM 769 C C . TRP A 1 95 ? -3.136 4.120 -7.179 1.00 96.50 95 TRP A C 1
ATOM 771 O O . TRP A 1 95 ? -4.080 3.338 -7.075 1.00 96.50 95 TRP A O 1
ATOM 781 N N . HIS A 1 96 ? -3.088 5.259 -6.483 1.00 96.19 96 HIS A N 1
ATOM 782 C CA . HIS A 1 96 ? -4.058 5.609 -5.447 1.00 96.19 96 HIS A CA 1
ATOM 783 C C . HIS A 1 96 ? -5.510 5.595 -5.949 1.00 96.19 96 HIS A C 1
ATOM 785 O O . HIS A 1 96 ? -6.426 5.300 -5.187 1.00 96.19 96 HIS A O 1
ATOM 791 N N . HIS A 1 97 ? -5.724 5.924 -7.226 1.00 95.75 97 HIS A N 1
ATOM 792 C CA . HIS A 1 97 ? -7.041 6.087 -7.838 1.00 95.75 97 HIS A CA 1
ATOM 793 C C . HIS A 1 97 ? -7.728 4.763 -8.186 1.00 95.75 97 HIS A C 1
ATOM 795 O O . HIS A 1 97 ? -8.926 4.772 -8.455 1.00 95.75 97 HIS A O 1
ATOM 801 N N . SER A 1 98 ? -7.001 3.641 -8.211 1.00 97.06 98 SER A N 1
ATOM 802 C CA . SER A 1 98 ? -7.533 2.329 -8.614 1.00 97.06 98 SER A CA 1
ATOM 803 C C . SER A 1 98 ? -7.403 1.251 -7.538 1.00 97.06 98 SER A C 1
ATOM 805 O O . SER A 1 98 ? -8.168 0.285 -7.559 1.00 97.06 98 SER A O 1
ATOM 807 N N . LEU A 1 99 ? -6.477 1.402 -6.585 1.00 97.94 99 LEU A N 1
ATOM 808 C CA . LEU A 1 99 ? -6.216 0.386 -5.565 1.00 97.94 99 LEU A CA 1
ATOM 809 C C . LEU A 1 99 ? -7.420 0.160 -4.642 1.00 97.94 99 LEU A C 1
ATOM 811 O O . LEU A 1 99 ? -7.871 1.057 -3.937 1.00 97.94 99 LEU A O 1
ATOM 815 N N . LYS A 1 100 ? -7.890 -1.087 -4.594 1.00 98.12 100 LYS A N 1
ATOM 816 C CA . LYS A 1 100 ? -8.952 -1.568 -3.699 1.00 98.12 100 LYS A CA 1
ATOM 817 C C . LYS A 1 100 ? -8.384 -2.399 -2.554 1.00 98.12 100 LYS A C 1
ATOM 819 O O . LYS A 1 100 ? -8.875 -2.296 -1.430 1.00 98.12 100 LYS A O 1
ATOM 824 N N . PHE A 1 101 ? -7.359 -3.206 -2.824 1.00 98.50 101 PHE A N 1
ATOM 825 C CA . PHE A 1 101 ? -6.734 -4.077 -1.833 1.00 98.50 101 PHE A CA 1
ATOM 826 C C . PHE A 1 101 ? -5.219 -3.926 -1.839 1.00 98.50 101 PHE A C 1
ATOM 828 O O . PHE A 1 101 ? -4.567 -4.029 -2.879 1.00 98.50 101 PHE A O 1
ATOM 835 N N . VAL A 1 102 ? -4.664 -3.698 -0.653 1.00 98.19 102 VAL A N 1
ATOM 836 C CA . VAL A 1 102 ? -3.231 -3.496 -0.449 1.00 98.19 102 VAL A CA 1
ATOM 837 C C . VAL A 1 102 ? -2.748 -4.434 0.646 1.00 98.19 102 VAL A C 1
ATOM 839 O O . VAL A 1 102 ? -3.242 -4.386 1.771 1.00 98.19 102 VAL A O 1
ATOM 842 N N . ASP A 1 103 ? -1.753 -5.261 0.352 1.00 97.38 103 ASP A N 1
ATOM 843 C CA . ASP A 1 103 ? -1.077 -6.077 1.360 1.00 97.38 103 ASP A CA 1
ATOM 844 C C . ASP A 1 103 ? 0.416 -5.768 1.360 1.00 97.38 103 ASP A C 1
ATOM 846 O O . ASP A 1 103 ? 1.144 -6.098 0.429 1.00 97.38 103 ASP A O 1
ATOM 850 N N . VAL A 1 104 ? 0.864 -5.126 2.433 1.00 95.56 104 VAL A N 1
ATOM 851 C CA . VAL A 1 104 ? 2.267 -4.771 2.681 1.00 95.56 104 VAL A CA 1
ATOM 852 C C . VAL A 1 104 ? 2.767 -5.437 3.960 1.00 95.56 104 VAL A C 1
ATOM 854 O O . VAL A 1 104 ? 3.628 -4.926 4.684 1.00 95.56 104 VAL A O 1
ATOM 857 N N . SER A 1 105 ? 2.193 -6.592 4.287 1.00 95.06 105 SER A N 1
ATOM 858 C CA . SER A 1 105 ? 2.518 -7.299 5.512 1.00 95.06 105 SER A CA 1
ATOM 859 C C . SER A 1 105 ? 3.981 -7.753 5.544 1.00 95.06 105 SER A C 1
ATOM 861 O O . SER A 1 105 ? 4.606 -8.149 4.552 1.00 95.06 105 SER A O 1
ATOM 863 N N . GLY A 1 106 ? 4.577 -7.644 6.729 1.00 91.44 106 GLY A N 1
ATOM 864 C CA . GLY A 1 106 ? 5.977 -7.970 6.973 1.00 91.44 106 GLY A CA 1
ATOM 865 C C . GLY A 1 106 ? 6.983 -7.061 6.259 1.00 91.44 106 GLY A C 1
ATOM 866 O O . GLY A 1 106 ? 8.174 -7.383 6.276 1.00 91.44 106 GLY A O 1
ATOM 867 N N . MET A 1 107 ? 6.551 -5.954 5.641 1.00 88.81 107 MET A N 1
ATOM 868 C CA . MET A 1 107 ? 7.474 -4.971 5.078 1.00 88.81 107 MET A CA 1
ATOM 869 C C . MET A 1 107 ? 8.320 -4.312 6.166 1.00 88.81 107 MET A C 1
ATOM 871 O O . MET A 1 107 ? 7.853 -3.989 7.264 1.00 88.81 107 MET A O 1
ATOM 875 N N . LYS A 1 108 ? 9.595 -4.105 5.836 1.00 83.44 108 LYS A N 1
ATOM 876 C CA . LYS A 1 108 ? 10.570 -3.414 6.681 1.00 83.44 108 LYS A CA 1
ATOM 877 C C . LYS A 1 108 ? 10.942 -2.079 6.041 1.00 83.44 108 LYS A C 1
ATOM 879 O O . LYS A 1 108 ? 10.873 -1.930 4.825 1.00 83.44 108 LYS A O 1
ATOM 884 N N . GLY A 1 109 ? 11.315 -1.119 6.878 1.00 85.81 109 GLY A N 1
ATOM 885 C CA . GLY A 1 109 ? 11.639 0.242 6.464 1.00 85.81 109 GLY A CA 1
ATOM 886 C C . GLY A 1 109 ? 10.995 1.284 7.369 1.00 85.81 109 GLY A C 1
ATOM 887 O O . GLY A 1 109 ? 10.119 0.964 8.182 1.00 85.81 109 GLY A O 1
ATOM 888 N N . GLU A 1 110 ? 11.478 2.514 7.254 1.00 90.62 110 GLU A N 1
ATOM 889 C CA . GLU A 1 110 ? 10.987 3.666 8.011 1.00 90.62 110 GLU A CA 1
ATOM 890 C C . GLU A 1 110 ? 9.842 4.391 7.294 1.00 90.62 110 GLU A C 1
ATOM 892 O O . GLU A 1 110 ? 8.936 4.875 7.969 1.00 90.62 110 GLU A O 1
ATOM 897 N N . PHE A 1 111 ? 9.794 4.322 5.956 1.00 95.44 111 PHE A N 1
ATOM 898 C CA . PHE A 1 111 ? 8.834 5.054 5.122 1.00 95.44 111 PHE A CA 1
ATOM 899 C C . PHE A 1 111 ? 7.470 4.365 4.951 1.00 95.44 111 PHE A C 1
ATOM 901 O O . PHE A 1 111 ? 6.733 4.635 4.004 1.00 95.44 111 PHE A O 1
ATOM 908 N N . ILE A 1 112 ? 7.116 3.420 5.831 1.00 95.75 112 ILE A N 1
ATOM 909 C CA . ILE A 1 112 ? 5.825 2.717 5.735 1.00 95.75 112 ILE A CA 1
ATOM 910 C C . ILE A 1 112 ? 4.646 3.675 5.928 1.00 95.75 112 ILE A C 1
ATOM 912 O O . ILE A 1 112 ? 3.612 3.513 5.292 1.00 95.75 112 ILE A O 1
ATOM 916 N N . ASN A 1 113 ? 4.780 4.682 6.790 1.00 96.56 113 ASN A N 1
ATOM 917 C CA . ASN A 1 113 ? 3.689 5.621 7.036 1.00 96.56 113 ASN A CA 1
ATOM 918 C C . ASN A 1 113 ? 3.458 6.495 5.797 1.00 96.56 113 ASN A C 1
ATOM 920 O O . ASN A 1 113 ? 2.320 6.701 5.401 1.00 96.56 113 ASN A O 1
ATOM 924 N N . GLU A 1 114 ? 4.533 6.928 5.149 1.00 96.50 114 GLU A N 1
ATOM 925 C CA . GLU A 1 114 ? 4.569 7.691 3.909 1.00 96.50 114 GLU A CA 1
ATOM 926 C C . GLU A 1 114 ? 4.002 6.872 2.748 1.00 96.50 114 GLU A C 1
ATOM 928 O O . GLU A 1 114 ? 3.171 7.379 2.005 1.00 96.50 114 GLU A O 1
ATOM 933 N N . ALA A 1 115 ? 4.363 5.589 2.636 1.00 95.81 115 ALA A N 1
ATOM 934 C CA . ALA A 1 115 ? 3.763 4.676 1.663 1.00 95.81 115 ALA A CA 1
ATOM 935 C C . ALA A 1 115 ? 2.232 4.670 1.777 1.00 95.81 115 ALA A C 1
ATOM 937 O O . ALA A 1 115 ? 1.521 4.884 0.800 1.00 95.81 115 ALA A O 1
ATOM 938 N N . ILE A 1 116 ? 1.721 4.496 2.997 1.00 96.38 116 ILE A N 1
ATOM 939 C CA . ILE A 1 116 ? 0.282 4.459 3.257 1.00 96.38 116 ILE A CA 1
ATOM 940 C C . ILE A 1 116 ? -0.382 5.820 3.035 1.00 96.38 116 ILE A C 1
ATOM 942 O O . ILE A 1 116 ? -1.478 5.872 2.487 1.00 96.38 116 ILE A O 1
ATOM 946 N N . LEU A 1 117 ? 0.276 6.926 3.389 1.00 95.69 117 LEU A N 1
ATOM 947 C CA . LEU A 1 117 ? -0.226 8.268 3.079 1.00 95.69 117 LEU A CA 1
ATOM 948 C C . LEU A 1 117 ? -0.270 8.547 1.570 1.00 95.69 117 LEU A C 1
ATOM 950 O O . LEU A 1 117 ? -1.107 9.331 1.137 1.00 95.69 117 LEU A O 1
ATOM 954 N N . GLY A 1 118 ? 0.550 7.868 0.763 1.00 96.38 118 GLY A N 1
ATOM 955 C CA . GLY A 1 118 ? 0.454 7.904 -0.698 1.00 96.38 118 GLY A CA 1
ATOM 956 C C . GLY A 1 118 ? -0.876 7.367 -1.244 1.00 96.38 118 GLY A C 1
ATOM 957 O O . GLY A 1 118 ? -1.276 7.745 -2.336 1.00 96.38 118 GLY A O 1
ATOM 958 N N . LEU A 1 119 ? -1.617 6.549 -0.484 1.00 96.12 119 LEU A N 1
ATOM 959 C CA . LEU A 1 119 ? -2.983 6.127 -0.845 1.00 96.12 119 LEU A CA 1
ATOM 960 C C . LEU A 1 119 ? -4.034 7.231 -0.637 1.00 96.12 119 LEU A C 1
ATOM 962 O O . LEU A 1 119 ? -5.183 7.070 -1.054 1.00 96.12 119 LEU A O 1
ATOM 966 N N . LEU A 1 120 ? -3.648 8.321 0.034 1.00 94.88 120 LEU A N 1
ATOM 967 C CA . LEU A 1 120 ? -4.504 9.414 0.492 1.00 94.88 120 LEU A CA 1
ATOM 968 C C . LEU A 1 120 ? -4.003 10.786 -0.011 1.00 94.88 120 LEU A C 1
ATOM 970 O O . LEU A 1 120 ? -3.800 11.693 0.806 1.00 94.88 120 LEU A O 1
ATOM 974 N N . PRO A 1 121 ? -3.756 10.983 -1.321 1.00 91.81 121 PRO A N 1
ATOM 975 C CA . PRO A 1 121 ? -3.279 12.273 -1.795 1.00 91.81 121 PRO A CA 1
ATOM 976 C C . PRO A 1 121 ? -4.328 13.374 -1.539 1.00 91.81 121 PRO A C 1
ATOM 978 O O . PRO A 1 121 ? -5.535 13.115 -1.635 1.00 91.81 121 PRO A O 1
ATOM 981 N N . PRO A 1 122 ? -3.902 14.613 -1.223 1.00 88.50 122 PRO A N 1
ATOM 982 C CA . PRO A 1 122 ? -4.815 15.707 -0.905 1.00 88.50 122 PRO A CA 1
ATOM 983 C C . PRO A 1 122 ? -5.879 15.932 -1.987 1.00 88.50 122 PRO A C 1
ATOM 985 O O . PRO A 1 122 ? -5.576 15.957 -3.178 1.00 88.50 122 PRO A O 1
ATOM 988 N N . GLY A 1 123 ? -7.134 16.115 -1.566 1.00 85.94 123 GLY A N 1
ATOM 989 C CA . GLY A 1 123 ? -8.256 16.393 -2.471 1.00 85.94 123 GLY A CA 1
ATOM 990 C C . GLY A 1 123 ? -8.763 15.189 -3.275 1.00 85.94 123 GLY A C 1
ATOM 991 O O . GLY A 1 123 ? -9.645 15.362 -4.112 1.00 85.94 123 GLY A O 1
ATOM 992 N N . SER A 1 124 ? -8.247 13.983 -3.024 1.00 85.62 124 SER A N 1
ATOM 993 C CA . SER A 1 124 ? -8.678 12.758 -3.702 1.00 85.62 124 SER A CA 1
ATOM 994 C C . SER A 1 124 ? -9.432 11.819 -2.770 1.00 85.62 124 SER A C 1
ATOM 996 O O . SER A 1 124 ? -9.132 11.729 -1.581 1.00 85.62 124 SER A O 1
ATOM 998 N N . LYS A 1 125 ? -10.387 11.072 -3.330 1.00 85.38 125 LYS A N 1
ATOM 999 C CA . LYS A 1 125 ? -10.998 9.928 -2.646 1.00 85.38 125 LYS A CA 1
ATOM 1000 C C . LYS A 1 125 ? -10.182 8.670 -2.918 1.00 85.38 125 LYS A C 1
ATOM 1002 O O . LYS A 1 125 ? -9.705 8.476 -4.035 1.00 85.38 125 LYS A O 1
ATOM 1007 N N . SER A 1 126 ? -10.051 7.820 -1.907 1.00 92.19 126 SER A N 1
ATOM 1008 C CA . SER A 1 126 ? -9.385 6.524 -2.026 1.00 92.19 126 SER A CA 1
ATOM 1009 C C . SER A 1 126 ? -10.435 5.414 -2.168 1.00 92.19 126 SER A C 1
ATOM 1011 O O . SER A 1 126 ? -11.296 5.310 -1.291 1.00 92.19 126 SER A O 1
ATOM 1013 N N . PRO A 1 127 ? -10.397 4.573 -3.222 1.00 95.81 127 PRO A N 1
ATOM 1014 C CA . PRO A 1 127 ? -11.309 3.437 -3.382 1.00 95.81 127 PRO A CA 1
ATOM 1015 C C . PRO A 1 127 ? -10.877 2.208 -2.562 1.00 95.81 127 PRO A C 1
ATOM 1017 O O . PRO A 1 127 ? -11.418 1.114 -2.747 1.00 95.81 127 PRO A O 1
ATOM 1020 N N . VAL A 1 128 ? -9.885 2.364 -1.679 1.00 97.69 128 VAL A N 1
ATOM 1021 C CA . VAL A 1 128 ? -9.312 1.279 -0.887 1.00 97.69 128 VAL A CA 1
ATOM 1022 C C . VAL A 1 128 ? -10.351 0.709 0.077 1.00 97.69 128 VAL A C 1
ATOM 1024 O O . VAL A 1 128 ? -10.911 1.407 0.920 1.00 97.69 128 VAL A O 1
ATOM 1027 N N . ARG A 1 129 ? -10.563 -0.605 -0.020 1.00 98.25 129 ARG A N 1
ATOM 1028 C CA . ARG A 1 129 ? -11.508 -1.386 0.788 1.00 98.25 129 ARG A CA 1
ATOM 1029 C C . ARG A 1 129 ? -10.817 -2.268 1.815 1.00 98.25 129 ARG A C 1
ATOM 1031 O O . ARG A 1 129 ? -11.402 -2.550 2.857 1.00 98.25 129 ARG A O 1
ATOM 1038 N N . GLY A 1 130 ? -9.596 -2.720 1.540 1.00 98.56 130 GLY A N 1
ATOM 1039 C CA . GLY A 1 130 ? -8.869 -3.619 2.431 1.00 98.56 130 GLY A CA 1
ATOM 1040 C C . GLY A 1 130 ? -7.378 -3.333 2.469 1.00 98.56 130 GLY A C 1
ATOM 1041 O O . GLY A 1 130 ? -6.743 -3.225 1.422 1.00 98.56 130 GLY A O 1
ATOM 1042 N N . ILE A 1 131 ? -6.814 -3.247 3.674 1.00 98.44 131 ILE A N 1
ATOM 1043 C CA . ILE A 1 131 ? -5.377 -3.057 3.873 1.00 98.44 131 ILE A CA 1
ATOM 1044 C C . ILE A 1 131 ? -4.848 -4.056 4.899 1.00 98.44 131 ILE A C 1
ATOM 1046 O O . ILE A 1 131 ? -5.341 -4.144 6.024 1.00 98.44 131 ILE A O 1
ATOM 1050 N N . ASN A 1 132 ? -3.787 -4.771 4.541 1.00 98.38 132 ASN A N 1
ATOM 1051 C CA . ASN A 1 132 ? -3.026 -5.592 5.468 1.00 98.38 132 ASN A CA 1
ATOM 1052 C C . ASN A 1 132 ? -1.675 -4.935 5.785 1.00 98.38 132 ASN A C 1
ATOM 1054 O O . ASN A 1 132 ? -0.786 -4.864 4.935 1.00 98.38 132 ASN A O 1
ATOM 1058 N N . LEU A 1 133 ? -1.530 -4.462 7.025 1.00 97.56 133 LEU A N 1
ATOM 1059 C CA . LEU A 1 133 ? -0.319 -3.824 7.554 1.00 97.56 133 LEU A CA 1
ATOM 1060 C C . LEU A 1 133 ? 0.396 -4.705 8.581 1.00 97.56 133 LEU A C 1
ATOM 1062 O O . LEU A 1 133 ? 1.297 -4.229 9.282 1.00 97.56 133 LEU A O 1
ATOM 1066 N N . SER A 1 134 ? 0.003 -5.973 8.707 1.00 97.50 134 SER A N 1
ATOM 1067 C CA . SER A 1 134 ? 0.499 -6.842 9.764 1.00 97.50 134 SER A CA 1
ATOM 1068 C C . SER A 1 134 ? 2.028 -6.966 9.731 1.00 97.50 134 SER A C 1
ATOM 1070 O O . SER A 1 134 ? 2.647 -7.109 8.680 1.00 97.50 134 SER A O 1
ATOM 1072 N N . GLY A 1 135 ? 2.675 -6.892 10.893 1.00 95.44 135 GLY A N 1
ATOM 1073 C CA . GLY A 1 135 ? 4.131 -6.990 11.038 1.00 95.44 135 GLY A CA 1
ATOM 1074 C C . GLY A 1 135 ? 4.922 -5.739 10.629 1.00 95.44 135 GLY A C 1
ATOM 1075 O O . GLY A 1 135 ? 6.153 -5.780 10.627 1.00 95.44 135 GLY A O 1
ATOM 1076 N N . THR A 1 136 ? 4.255 -4.629 10.302 1.00 95.56 136 THR A N 1
ATOM 1077 C CA . THR A 1 136 ? 4.915 -3.366 9.932 1.00 95.56 136 THR A CA 1
ATOM 1078 C C . THR A 1 136 ? 5.182 -2.450 11.141 1.00 95.56 136 THR A C 1
ATOM 1080 O O . THR A 1 136 ? 4.944 -2.797 12.304 1.00 95.56 136 THR A O 1
ATOM 1083 N N . GLN A 1 137 ? 5.719 -1.255 10.874 1.00 94.88 137 GLN A N 1
ATOM 1084 C CA . GLN A 1 137 ? 5.941 -0.186 11.856 1.00 94.88 137 GLN A CA 1
ATOM 1085 C C . GLN A 1 137 ? 4.957 0.986 11.683 1.00 94.88 137 GLN A C 1
ATOM 1087 O O . GLN A 1 137 ? 5.312 2.124 11.991 1.00 94.88 137 GLN A O 1
ATOM 1092 N N . VAL A 1 138 ? 3.749 0.731 11.166 1.00 96.62 138 VAL A N 1
ATOM 1093 C CA . VAL A 1 138 ? 2.716 1.771 11.035 1.00 96.62 138 VAL A CA 1
ATOM 1094 C C . VAL A 1 138 ? 2.365 2.383 12.397 1.00 96.62 138 VAL A C 1
ATOM 1096 O O . VAL A 1 138 ? 2.358 1.694 13.421 1.00 96.62 138 VAL A O 1
ATOM 1099 N N . THR A 1 139 ? 2.105 3.687 12.407 1.00 96.25 139 THR A N 1
A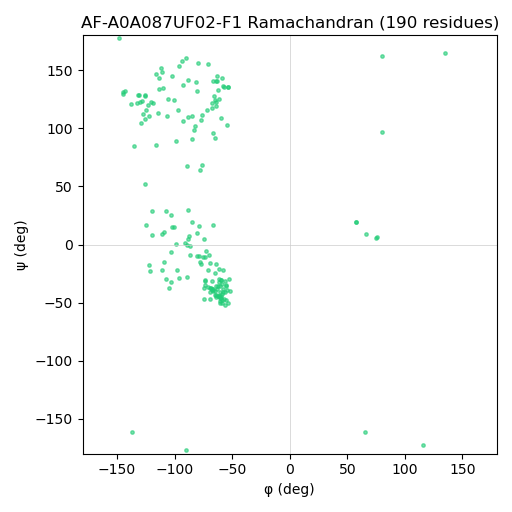TOM 1100 C CA . THR A 1 139 ? 1.725 4.454 13.599 1.00 96.25 139 THR A CA 1
ATOM 1101 C C . THR A 1 139 ? 0.210 4.550 13.760 1.00 96.25 139 THR A C 1
ATOM 1103 O O . THR A 1 139 ? -0.539 4.455 12.787 1.00 96.25 139 THR A O 1
ATOM 1106 N N . ALA A 1 140 ? -0.245 4.805 14.989 1.00 96.25 140 ALA A N 1
ATOM 1107 C CA . ALA A 1 140 ? -1.660 5.037 15.270 1.00 96.25 140 ALA A CA 1
ATOM 1108 C C . ALA A 1 140 ? -2.207 6.258 14.504 1.00 96.25 140 ALA A C 1
ATOM 1110 O O . ALA A 1 140 ? -3.320 6.205 13.992 1.00 96.25 140 ALA A O 1
ATOM 1111 N N . LEU A 1 141 ? -1.397 7.312 14.324 1.00 95.75 141 LEU A N 1
ATOM 1112 C CA . LEU A 1 141 ? -1.766 8.494 13.538 1.00 95.75 141 LEU A CA 1
ATOM 1113 C C . LEU A 1 141 ? -2.059 8.153 12.069 1.00 95.75 141 LEU A C 1
ATOM 1115 O O . LEU A 1 141 ? -3.043 8.626 11.506 1.00 95.75 141 LEU A O 1
ATOM 1119 N N . THR A 1 142 ? -1.225 7.322 11.440 1.00 96.56 142 THR A N 1
ATOM 1120 C CA . THR A 1 142 ? -1.460 6.874 10.059 1.00 96.56 142 THR A CA 1
ATOM 1121 C C . THR A 1 142 ? -2.696 5.985 9.961 1.00 96.56 142 THR A C 1
ATOM 1123 O O . THR A 1 142 ? -3.479 6.138 9.027 1.00 96.56 142 THR A O 1
ATOM 1126 N N . VAL A 1 143 ? -2.913 5.098 10.938 1.00 97.25 143 VAL A N 1
ATOM 1127 C CA . VAL A 1 143 ? -4.129 4.273 11.010 1.00 97.25 143 VAL A CA 1
ATOM 1128 C C . VAL A 1 143 ? -5.382 5.141 11.158 1.00 97.25 143 VAL A C 1
ATOM 1130 O O . VAL A 1 143 ? -6.357 4.920 10.447 1.00 97.25 143 VAL A O 1
ATOM 1133 N N . LYS A 1 144 ? -5.346 6.160 12.023 1.00 96.62 144 LYS A N 1
ATOM 1134 C CA . LYS A 1 144 ? -6.433 7.130 12.186 1.00 96.62 144 LYS A CA 1
ATOM 1135 C C . LYS A 1 144 ? -6.780 7.806 10.857 1.00 96.62 144 LYS A C 1
ATOM 1137 O O . LYS A 1 144 ? -7.925 7.725 10.426 1.00 96.62 144 LYS A O 1
ATOM 1142 N N . LYS A 1 145 ? -5.779 8.361 10.161 1.00 95.44 145 LYS A N 1
ATOM 1143 C CA . LYS A 1 145 ? -5.968 8.997 8.845 1.00 95.44 145 LYS A CA 1
ATOM 1144 C C . LYS A 1 145 ? -6.575 8.051 7.808 1.00 95.44 145 LYS A C 1
ATOM 1146 O O . LYS A 1 145 ? -7.436 8.474 7.050 1.00 95.44 145 LYS A O 1
ATOM 1151 N N . LEU A 1 146 ? -6.152 6.785 7.775 1.00 96.06 146 LEU A N 1
ATOM 1152 C CA . LEU A 1 146 ? -6.746 5.782 6.885 1.00 96.06 146 LEU A CA 1
ATOM 1153 C C . LEU A 1 146 ? -8.245 5.606 7.134 1.00 96.06 146 LEU A C 1
ATOM 1155 O O . LEU A 1 146 ? -9.017 5.593 6.185 1.00 96.06 146 LEU A O 1
ATOM 1159 N N . ILE A 1 147 ? -8.656 5.469 8.395 1.00 96.38 147 ILE A N 1
ATOM 1160 C CA . ILE A 1 147 ? -10.068 5.249 8.736 1.00 96.38 147 ILE A CA 1
ATOM 1161 C C . ILE A 1 147 ? -10.901 6.506 8.456 1.00 96.38 147 ILE A C 1
ATOM 1163 O O . ILE A 1 147 ? -12.038 6.395 8.009 1.00 96.38 147 ILE A O 1
ATOM 1167 N N . GLU A 1 148 ? -10.341 7.692 8.704 1.00 94.12 148 GLU A N 1
ATOM 1168 C CA . GLU A 1 148 ? -11.022 8.974 8.489 1.00 94.12 148 GLU A CA 1
ATOM 1169 C C . GLU A 1 148 ? -11.152 9.355 7.008 1.00 94.12 148 GLU A C 1
ATOM 1171 O O . GLU A 1 148 ? -12.112 10.030 6.646 1.00 94.12 148 GLU A O 1
ATOM 1176 N N . LEU A 1 149 ? -10.196 8.960 6.157 1.00 93.50 149 LEU A N 1
ATOM 1177 C CA . LEU A 1 149 ? -10.108 9.427 4.766 1.00 93.50 149 LEU A CA 1
ATOM 1178 C C . LEU A 1 149 ? -10.458 8.359 3.714 1.00 93.50 149 LEU A C 1
ATOM 1180 O O . LEU A 1 149 ? -10.703 8.708 2.559 1.00 93.50 149 LEU A O 1
ATOM 1184 N N . CYS A 1 150 ? -10.508 7.073 4.079 1.00 94.75 150 CYS A N 1
ATOM 1185 C CA . CYS A 1 150 ? -10.986 6.005 3.196 1.00 94.75 150 CYS A CA 1
ATOM 1186 C C . CYS A 1 150 ? -12.444 5.644 3.514 1.00 94.75 150 CYS A C 1
ATOM 1188 O O . CYS A 1 150 ? -12.710 4.715 4.281 1.00 94.75 150 CYS A O 1
ATOM 1190 N N . ASP A 1 151 ? -13.394 6.326 2.869 1.00 93.12 151 ASP A N 1
ATOM 1191 C CA . ASP A 1 151 ? -14.835 6.093 3.062 1.00 93.12 151 ASP A CA 1
ATOM 1192 C C . ASP A 1 151 ? -15.250 4.630 2.820 1.00 93.12 151 ASP A C 1
ATOM 1194 O O . ASP A 1 151 ? -16.136 4.112 3.504 1.00 93.12 151 ASP A O 1
ATOM 1198 N N . ASP A 1 152 ? -14.609 3.950 1.869 1.00 95.69 152 ASP A N 1
ATOM 1199 C CA . ASP A 1 152 ? -14.950 2.585 1.460 1.00 95.69 152 ASP A CA 1
ATOM 1200 C C . ASP A 1 152 ? -14.195 1.496 2.238 1.00 95.69 152 ASP A C 1
ATOM 1202 O O . ASP A 1 152 ? -14.413 0.307 1.988 1.00 95.69 152 ASP A O 1
ATOM 1206 N N . LEU A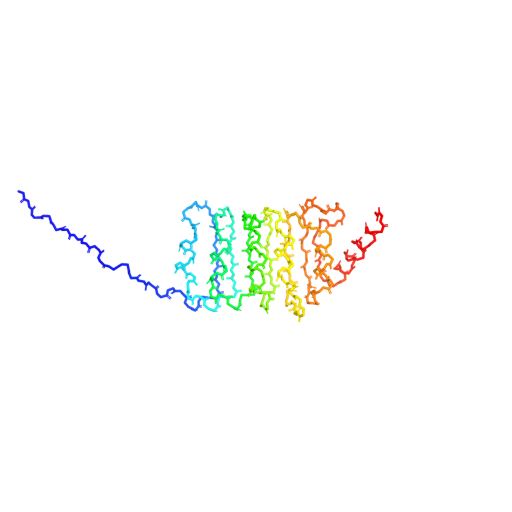 1 153 ? -13.346 1.862 3.206 1.00 97.88 153 LEU A N 1
ATOM 1207 C CA . LEU A 1 153 ? -12.557 0.900 3.973 1.00 97.88 153 LEU A CA 1
ATOM 1208 C C . LEU A 1 153 ? -13.471 -0.058 4.754 1.00 97.88 153 LEU A C 1
ATOM 1210 O O . LEU A 1 153 ? -14.336 0.358 5.526 1.00 97.88 153 LEU A O 1
ATOM 1214 N N . GLN A 1 154 ? -13.266 -1.359 4.550 1.00 98.19 154 GLN A N 1
ATOM 1215 C CA . GLN A 1 154 ? -13.994 -2.452 5.202 1.00 98.19 154 GLN A CA 1
ATOM 1216 C C . GLN A 1 154 ? -13.078 -3.404 5.964 1.00 98.19 154 GLN A C 1
ATOM 1218 O O . GLN A 1 154 ? -13.566 -4.187 6.769 1.00 98.19 154 GLN A O 1
ATOM 1223 N N . MET A 1 155 ? -11.774 -3.402 5.707 1.00 98.50 155 MET A N 1
ATOM 1224 C CA . MET A 1 155 ? -10.858 -4.334 6.353 1.00 98.50 155 MET A CA 1
ATOM 1225 C C . MET A 1 155 ? -9.508 -3.681 6.609 1.00 98.50 155 MET A C 1
ATOM 1227 O O . MET A 1 155 ? -8.897 -3.106 5.708 1.00 98.50 155 MET A O 1
ATOM 1231 N N . LEU A 1 156 ? -9.032 -3.801 7.844 1.00 98.56 156 LEU A N 1
ATOM 1232 C CA . LEU A 1 156 ? -7.705 -3.362 8.241 1.00 98.56 156 LEU A CA 1
ATOM 1233 C C . LEU A 1 156 ? -7.064 -4.406 9.154 1.00 98.56 156 LEU A C 1
ATOM 1235 O O . LEU A 1 156 ? -7.595 -4.713 10.220 1.00 98.56 156 LEU A O 1
ATOM 1239 N N . ARG A 1 157 ? -5.909 -4.945 8.758 1.00 98.56 157 ARG A N 1
ATOM 1240 C CA . ARG A 1 157 ? -5.139 -5.882 9.590 1.00 98.56 157 ARG A CA 1
ATOM 1241 C C . ARG A 1 157 ? -3.911 -5.217 10.188 1.00 98.56 157 ARG A C 1
ATOM 1243 O O . ARG A 1 157 ? -3.087 -4.670 9.456 1.00 98.56 157 ARG A O 1
ATOM 1250 N N . LEU A 1 158 ? -3.792 -5.295 11.514 1.00 98.12 158 LEU A N 1
ATOM 1251 C CA . LEU A 1 158 ? -2.743 -4.648 12.311 1.00 98.12 158 LEU A CA 1
ATOM 1252 C C . LEU A 1 158 ? -1.963 -5.644 13.188 1.00 98.12 158 LEU A C 1
ATOM 1254 O O . LEU A 1 158 ? -1.293 -5.260 14.154 1.00 98.12 158 LEU A O 1
ATOM 1258 N N . ASP A 1 159 ? -2.058 -6.940 12.887 1.00 97.19 159 ASP A N 1
ATOM 1259 C CA . ASP A 1 159 ? -1.419 -7.990 13.680 1.00 97.19 159 ASP A CA 1
ATOM 1260 C C . ASP A 1 159 ? 0.094 -7.737 13.775 1.00 97.19 159 ASP A C 1
ATOM 1262 O O . ASP A 1 159 ? 0.756 -7.448 12.783 1.00 97.19 159 ASP A O 1
ATOM 1266 N N . SER A 1 160 ? 0.694 -7.877 14.957 1.00 94.94 160 SER A N 1
ATOM 1267 C CA . SER A 1 160 ? 2.152 -7.737 15.143 1.00 94.94 160 SER A CA 1
ATOM 1268 C C . SER A 1 160 ? 2.772 -6.389 14.707 1.00 94.94 160 SER A C 1
ATOM 1270 O O . SER A 1 160 ? 3.989 -6.307 14.531 1.00 94.94 160 SER A O 1
ATOM 1272 N N . CYS A 1 161 ? 1.997 -5.306 14.573 1.00 95.75 161 CYS A N 1
ATOM 1273 C CA . CYS A 1 161 ? 2.554 -3.974 14.312 1.00 95.75 161 CYS A CA 1
ATOM 1274 C C . CYS A 1 161 ? 3.355 -3.469 15.526 1.00 95.75 161 CYS A C 1
ATOM 1276 O O . CYS A 1 161 ? 2.838 -3.368 16.643 1.00 95.75 161 CYS A O 1
ATOM 1278 N N . ARG A 1 162 ? 4.645 -3.165 15.342 1.00 90.69 162 ARG A N 1
ATOM 1279 C CA . ARG A 1 162 ? 5.564 -2.895 16.470 1.00 90.69 162 ARG A CA 1
ATOM 1280 C C . ARG A 1 162 ? 5.339 -1.544 17.151 1.00 90.69 162 ARG A C 1
ATOM 1282 O O . ARG A 1 162 ? 5.542 -1.464 18.355 1.00 90.69 162 ARG A O 1
ATOM 1289 N N . LYS A 1 163 ? 4.882 -0.529 16.409 1.00 93.31 163 LYS A N 1
ATOM 1290 C CA . LYS A 1 163 ? 4.604 0.825 16.928 1.00 93.31 163 LYS A CA 1
ATOM 1291 C C . LYS A 1 163 ? 3.177 1.015 17.464 1.00 93.31 163 LYS A C 1
ATOM 1293 O O . LYS A 1 163 ? 2.847 2.103 17.916 1.00 93.31 163 LYS A O 1
ATOM 1298 N N . LEU A 1 164 ? 2.337 -0.020 17.414 1.00 94.12 164 LEU A N 1
ATOM 1299 C CA . LEU A 1 164 ? 0.991 0.018 17.988 1.00 94.12 164 LEU A CA 1
ATOM 1300 C C . LEU A 1 164 ? 0.978 -0.596 19.391 1.00 94.12 164 LEU A C 1
ATOM 1302 O O . LEU A 1 164 ? 1.790 -1.471 19.710 1.00 94.12 164 LEU A O 1
ATOM 1306 N N . GLN A 1 165 ? 0.026 -0.174 20.219 1.00 92.06 165 GLN A N 1
ATOM 1307 C CA . GLN A 1 165 ? -0.224 -0.786 21.522 1.00 92.06 165 GLN A CA 1
ATOM 1308 C C . GLN A 1 165 ? -0.852 -2.180 21.374 1.00 92.06 165 GLN A C 1
ATOM 1310 O O . GLN A 1 165 ? -1.484 -2.487 20.363 1.00 92.06 165 GLN A O 1
ATOM 1315 N N . ARG A 1 166 ? -0.689 -3.050 22.382 1.00 88.31 166 ARG A N 1
ATOM 1316 C CA . ARG A 1 166 ? -1.124 -4.463 22.325 1.00 88.31 166 ARG A CA 1
ATOM 1317 C C . ARG A 1 166 ? -2.610 -4.620 21.974 1.00 88.31 166 ARG A C 1
ATOM 1319 O O . ARG A 1 166 ? -2.937 -5.506 21.194 1.00 88.31 166 ARG A O 1
ATOM 1326 N N . GLY A 1 167 ? -3.478 -3.750 22.494 1.00 86.94 167 GLY A N 1
ATOM 1327 C CA . GLY A 1 167 ? -4.927 -3.795 22.261 1.00 86.94 167 GLY A CA 1
ATOM 1328 C C . GLY A 1 167 ? -5.384 -3.424 20.844 1.00 86.94 167 GLY A C 1
ATOM 1329 O O . GLY A 1 167 ? -6.557 -3.610 20.531 1.00 86.94 167 GLY A O 1
ATOM 1330 N N . LEU A 1 168 ? -4.482 -2.917 19.994 1.00 93.69 168 LEU A N 1
ATOM 1331 C CA . LEU A 1 168 ? -4.774 -2.516 18.612 1.00 93.69 168 LEU A CA 1
ATOM 1332 C C . LEU A 1 168 ? -4.287 -3.544 17.574 1.00 93.69 168 LEU A C 1
ATOM 1334 O O . LEU A 1 168 ? -4.541 -3.382 16.386 1.00 93.69 168 LEU A O 1
ATOM 1338 N N . LYS A 1 169 ? -3.559 -4.590 17.991 1.00 95.06 169 LYS A N 1
ATOM 1339 C CA . LYS A 1 169 ? -2.863 -5.523 17.084 1.00 95.06 169 LYS A CA 1
ATOM 1340 C C . LYS A 1 169 ? -3.739 -6.700 16.670 1.00 95.06 169 LYS A C 1
ATOM 1342 O O . LYS A 1 169 ? -3.470 -7.832 17.060 1.00 95.06 169 LYS A O 1
ATOM 1347 N N . GLN A 1 170 ? -4.777 -6.422 15.897 1.00 96.75 170 GLN A N 1
ATOM 1348 C CA . GLN A 1 170 ? -5.699 -7.434 15.384 1.00 96.75 170 GLN A CA 1
ATOM 1349 C C . GLN A 1 170 ? -6.250 -7.031 14.014 1.00 96.75 170 GLN A C 1
ATOM 1351 O O . GLN A 1 170 ? -5.923 -5.962 13.488 1.00 96.75 170 GLN A O 1
ATOM 1356 N N . ALA A 1 171 ? -7.069 -7.896 13.426 1.00 97.69 171 ALA A N 1
ATOM 1357 C CA . ALA A 1 171 ? -7.888 -7.543 12.279 1.00 97.69 171 ALA A CA 1
ATOM 1358 C C . ALA A 1 171 ? -9.156 -6.811 12.736 1.00 97.69 171 ALA A C 1
ATOM 1360 O O . ALA A 1 171 ? -9.760 -7.196 13.732 1.00 97.69 171 ALA A O 1
ATOM 1361 N N . PHE A 1 172 ? -9.541 -5.786 11.983 1.00 98.25 172 PHE A N 1
ATOM 1362 C CA . PHE A 1 172 ? -10.798 -5.062 12.127 1.00 98.25 172 PHE A CA 1
ATOM 1363 C C . PHE A 1 172 ? -11.558 -5.177 10.809 1.00 98.25 172 PHE A C 1
ATOM 1365 O O . PHE A 1 172 ? -11.024 -4.827 9.750 1.00 98.25 172 PHE A O 1
ATOM 1372 N N . ILE A 1 173 ? -12.773 -5.713 10.866 1.00 98.06 173 ILE A N 1
ATOM 1373 C CA . ILE A 1 173 ? -13.601 -6.050 9.712 1.00 98.06 173 ILE A CA 1
ATOM 1374 C C . ILE A 1 173 ? -14.966 -5.368 9.847 1.00 98.06 173 ILE A C 1
ATOM 1376 O O . ILE A 1 173 ? -15.671 -5.486 10.844 1.00 98.06 173 ILE A O 1
ATOM 1380 N N . GLY A 1 174 ? -15.356 -4.665 8.791 1.00 97.88 174 GLY A N 1
ATOM 1381 C CA . GLY A 1 174 ? -16.571 -3.870 8.716 1.00 97.88 174 GLY A CA 1
ATOM 1382 C C . GLY A 1 174 ? -16.445 -2.500 9.384 1.00 97.88 174 GLY A C 1
ATOM 1383 O O . GLY A 1 174 ? -15.572 -2.234 10.213 1.00 97.88 174 GLY A O 1
ATOM 1384 N N . LYS A 1 175 ? -17.370 -1.604 9.025 1.00 96.94 175 LYS A N 1
ATOM 1385 C CA . LYS A 1 175 ? -17.390 -0.215 9.514 1.00 96.94 175 LYS A CA 1
ATOM 1386 C C . LYS A 1 175 ? -17.433 -0.119 11.042 1.00 96.94 175 LYS A C 1
ATOM 1388 O O . LYS A 1 175 ? -16.738 0.719 11.603 1.00 96.94 175 LYS A O 1
ATOM 1393 N N . SER A 1 176 ? -18.206 -0.968 11.718 1.00 97.62 176 SER A N 1
ATOM 1394 C CA . SER A 1 176 ? -18.364 -0.914 13.179 1.00 97.62 176 SER A CA 1
ATOM 1395 C C . SER A 1 176 ? -17.047 -1.148 13.924 1.00 97.62 176 SER A C 1
ATOM 1397 O O . SER A 1 176 ? -16.722 -0.405 14.849 1.00 97.62 176 SER A O 1
ATOM 1399 N N . GLU A 1 177 ? -16.257 -2.138 13.500 1.00 97.94 177 GLU A N 1
ATOM 1400 C CA . GLU A 1 177 ? -14.960 -2.434 14.117 1.00 97.94 177 GLU A CA 1
ATOM 1401 C C . GLU A 1 177 ? -13.919 -1.351 13.807 1.00 97.94 177 GLU A C 1
ATOM 1403 O O . GLU A 1 177 ? -13.137 -0.976 14.680 1.00 97.94 177 GLU A O 1
ATOM 1408 N N . LEU A 1 178 ? -13.948 -0.788 12.594 1.00 98.00 178 LEU A N 1
ATOM 1409 C CA . LEU A 1 178 ? -13.087 0.336 12.216 1.00 98.00 178 LEU A CA 1
ATOM 1410 C C . LEU A 1 178 ? -13.407 1.607 13.021 1.00 98.00 178 LEU A C 1
ATOM 1412 O O . LEU A 1 178 ? -12.493 2.296 13.465 1.00 98.00 178 LEU A O 1
ATOM 1416 N N . GLN A 1 179 ? -14.684 1.897 13.278 1.00 97.19 179 GLN A N 1
ATOM 1417 C CA . GLN A 1 179 ? -15.085 3.023 14.131 1.00 97.19 179 GLN A CA 1
ATOM 1418 C C . GLN A 1 179 ? -14.691 2.806 15.596 1.00 97.19 179 GLN A C 1
ATOM 1420 O O . GLN A 1 179 ? -14.225 3.729 16.264 1.00 97.19 179 GLN A O 1
ATOM 1425 N N . TYR A 1 180 ? -14.808 1.573 16.094 1.00 96.19 180 TYR A N 1
ATOM 1426 C CA . TYR A 1 180 ? -14.301 1.213 17.417 1.00 96.19 180 TYR A CA 1
ATOM 1427 C C . TYR A 1 180 ? -12.786 1.434 17.533 1.00 96.19 180 TYR A C 1
ATOM 1429 O O . TYR A 1 180 ? -12.316 2.005 18.520 1.00 96.19 180 TYR A O 1
ATOM 1437 N N . LEU A 1 181 ? -12.024 1.027 16.514 1.00 97.00 181 LEU A N 1
ATOM 1438 C CA . LEU A 1 181 ? -10.586 1.271 16.437 1.00 97.00 181 LEU A CA 1
ATOM 1439 C C . LEU A 1 181 ? -10.260 2.772 16.430 1.00 97.00 181 LEU A C 1
ATOM 1441 O O . LEU A 1 181 ? -9.389 3.205 17.183 1.00 97.00 181 LEU A O 1
ATOM 1445 N N . LEU A 1 182 ? -10.968 3.567 15.622 1.00 96.69 182 LEU A N 1
ATOM 1446 C CA . LEU A 1 182 ? -10.780 5.019 15.552 1.00 96.69 182 LEU A CA 1
ATOM 1447 C C . LEU A 1 182 ? -11.008 5.692 16.909 1.00 96.69 182 LEU A C 1
ATOM 1449 O O . LEU A 1 182 ? -10.217 6.550 17.309 1.00 96.69 182 LEU A O 1
ATOM 1453 N N . LYS A 1 183 ? -12.056 5.276 17.631 1.00 95.44 183 LYS A N 1
ATOM 1454 C CA . LYS A 1 183 ? -12.332 5.763 18.983 1.00 95.44 183 LYS A CA 1
ATOM 1455 C C . LYS A 1 183 ? -11.184 5.430 19.934 1.00 95.44 183 LYS A C 1
ATOM 1457 O O . LYS A 1 183 ? -10.650 6.338 20.554 1.00 95.44 183 LYS A O 1
ATOM 1462 N N . LYS A 1 184 ? -10.734 4.170 19.969 1.00 94.19 184 LYS A N 1
ATOM 1463 C CA . LYS A 1 184 ? -9.593 3.761 20.807 1.00 94.19 184 LYS A CA 1
ATOM 1464 C C . LYS A 1 184 ? -8.332 4.578 20.543 1.00 94.19 184 LYS A C 1
ATOM 1466 O O . LYS A 1 184 ? -7.718 5.061 21.479 1.00 94.19 184 LYS A O 1
ATOM 1471 N N . ILE A 1 185 ? -7.972 4.758 19.272 1.00 94.31 185 ILE A N 1
ATOM 1472 C CA . ILE A 1 185 ? -6.793 5.550 18.900 1.00 94.31 185 ILE A CA 1
ATOM 1473 C C . ILE A 1 185 ? -6.947 7.011 19.339 1.00 94.31 185 ILE A C 1
ATOM 1475 O O . ILE A 1 185 ? -5.965 7.644 19.708 1.00 94.31 185 ILE A O 1
ATOM 1479 N N . SER A 1 186 ? -8.163 7.555 19.272 1.00 89.62 186 SER A N 1
ATOM 1480 C CA . SER A 1 186 ? -8.426 8.945 19.649 1.00 89.62 186 SER A CA 1
ATOM 1481 C C . SER A 1 186 ? -8.402 9.148 21.162 1.00 89.62 186 SER A C 1
ATOM 1483 O O . SER A 1 186 ? -7.878 10.165 21.604 1.00 89.62 186 SER A O 1
ATOM 1485 N N . ASP A 1 187 ? -8.903 8.181 21.931 1.00 82.25 187 ASP A N 1
ATOM 1486 C CA . ASP A 1 187 ? -8.870 8.195 23.395 1.00 82.25 187 ASP A CA 1
ATOM 1487 C C . ASP A 1 187 ? -7.418 8.063 23.910 1.00 82.25 187 ASP A C 1
ATOM 1489 O O . ASP A 1 187 ? -7.017 8.793 24.811 1.00 82.25 187 ASP A O 1
ATOM 1493 N N . ASP A 1 188 ? -6.586 7.233 23.263 1.00 68.31 188 ASP A N 1
ATOM 1494 C CA . ASP A 1 188 ? -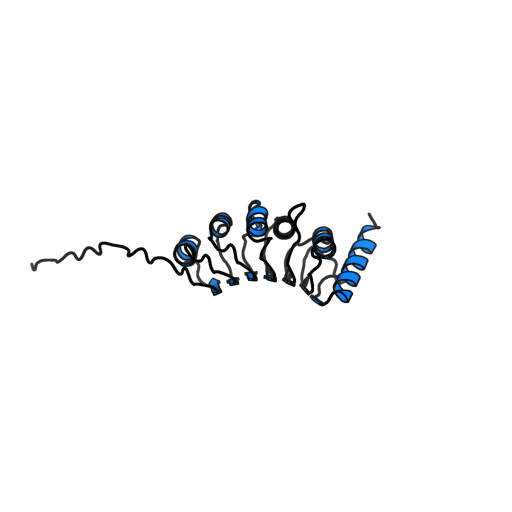5.158 7.062 23.598 1.00 68.31 188 ASP A CA 1
ATOM 1495 C C . ASP A 1 188 ? -4.288 8.299 23.258 1.00 68.31 188 ASP A C 1
ATOM 1497 O O . ASP A 1 188 ? -3.149 8.410 23.715 1.00 68.31 188 ASP A O 1
ATOM 1501 N N . CYS A 1 189 ? -4.784 9.231 22.432 1.00 56.06 189 CYS A N 1
ATOM 1502 C CA . CYS A 1 189 ? -4.080 10.469 22.070 1.00 56.06 189 CYS A CA 1
ATOM 1503 C C . CYS A 1 189 ? -4.302 11.626 23.064 1.00 56.06 189 CYS A C 1
ATOM 1505 O O . CYS A 1 189 ? -3.737 12.696 22.848 1.00 56.06 189 CYS A O 1
ATOM 1507 N N . VAL A 1 190 ? -5.106 11.441 24.118 1.00 46.66 190 VAL A N 1
ATOM 1508 C CA . VAL A 1 190 ? -5.415 12.490 25.113 1.00 46.66 190 VAL A CA 1
ATOM 1509 C C . VAL A 1 190 ? -4.379 12.551 26.253 1.00 46.66 190 VAL A C 1
ATOM 1511 O O . VAL A 1 190 ? -4.367 13.515 27.011 1.00 46.66 190 VAL A O 1
ATOM 1514 N N . ASP A 1 191 ? -3.455 11.588 26.334 1.00 35.31 191 ASP A N 1
ATOM 1515 C CA . ASP A 1 191 ? -2.519 11.438 27.464 1.00 35.31 191 ASP A CA 1
ATOM 1516 C C . ASP A 1 191 ? -1.069 11.926 27.210 1.00 35.31 191 ASP A C 1
ATOM 1518 O O . ASP A 1 191 ? -0.141 11.462 27.878 1.00 35.31 191 ASP A O 1
ATOM 1522 N N . TYR A 1 192 ? -0.836 12.871 26.286 1.00 33.94 192 TYR A N 1
ATOM 1523 C CA . TYR A 1 192 ? 0.483 13.517 26.104 1.00 33.94 192 TYR A CA 1
ATOM 1524 C C . TYR A 1 192 ? 0.414 15.035 25.943 1.00 33.94 192 TYR A C 1
ATOM 1526 O O . TYR A 1 192 ? -0.292 15.504 25.023 1.00 33.94 192 TYR A O 1
#